Protein AF-A0A2E3SE05-F1 (afdb_monomer)

pLDDT: mean 88.22, std 13.03, range [43.94, 98.31]

Secondary structure (DSSP, 8-state):
---------HHHHHHHHHHHHHHHHHHHHHHHHHHHHHHHHHHHHHHHHHHHHHHT---EEEGGG-TTSPEEEGGGHHHHHHHHHHHHHHHHHHHHTSTT----HHHHHHHHHHHHHHHHHHHHHHHTT-TTHHHHHHHHHHHHHHS-TTSHHHHHHHHHHHHHHHTTHHHHHHHHHHHHHHHHHHHHHHHHHHHHHHHH--

Nearest PDB structures (foldseek):
  8fq9-assembly1_A  TM=2.329E-01  e=8.271E+00  Salmonella enterica subsp. enterica serovar Typhimurium

Sequence (202 aa):
MPHRCGLVTNESARRLIVEKPQITTNMKLYRNLRIGITTVVTLLVWGHILWDHFHGGIPTHYLLHDKDMPGIPNWWGGIALPIFTWFLLYRVHKRIETPHNKESLKTSVWRFFGGFLFAVTISICFVHGIEVTDYIMGLIFILAFIFPLYKSEYLLGWVLGASYTFGAIIPILFGSILALLFFIFYKGTRAIVKVFKLKKTV

Solvent-accessible surface area (backbone atoms only — not comparable to full-atom values): 10718 Å² total; per-residue (Å²): 137,83,84,80,78,74,77,78,48,70,66,60,58,49,48,52,66,57,48,52,60,54,52,54,52,49,56,50,49,54,52,50,50,44,50,52,52,29,51,51,50,36,52,51,44,45,51,50,48,53,49,30,52,77,74,80,43,70,55,63,40,35,53,95,76,34,85,92,40,77,64,44,54,39,65,58,25,50,57,50,45,32,55,50,48,45,51,34,48,48,58,47,49,59,52,48,69,36,86,93,52,87,62,47,71,69,59,46,52,52,36,18,51,52,23,20,51,53,24,37,52,42,41,53,29,57,77,70,69,44,94,51,49,66,60,54,50,52,50,52,61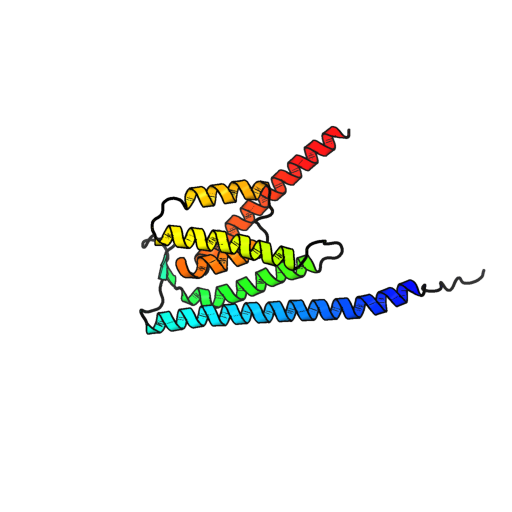,59,46,13,50,79,40,74,55,38,40,45,39,21,46,49,17,26,27,65,36,25,22,83,79,54,28,36,59,52,34,47,55,54,43,51,53,50,26,52,52,20,41,50,39,26,50,49,46,53,50,52,54,49,54,58,51,54,67,73,78,110

Radius of gyration: 22.72 Å; Cα contacts (8 Å, |Δi|>4): 190; chains: 1; bounding box: 47×36×87 Å

Structure (mmCIF, N/CA/C/O backbone):
data_AF-A0A2E3SE05-F1
#
_entry.id   AF-A0A2E3SE05-F1
#
loop_
_atom_site.group_PDB
_atom_site.id
_atom_site.type_symbol
_atom_site.label_atom_id
_atom_site.label_alt_id
_atom_site.label_comp_id
_atom_site.label_asym_id
_atom_site.label_entity_id
_atom_site.label_seq_id
_atom_site.pdbx_PDB_ins_code
_atom_site.Cartn_x
_atom_site.Cartn_y
_atom_site.Cartn_z
_atom_site.occupancy
_atom_site.B_iso_or_equiv
_atom_site.auth_seq_id
_atom_site.auth_comp_id
_atom_site.auth_asym_id
_atom_site.auth_atom_id
_atom_site.pdbx_PDB_model_num
ATOM 1 N N . MET A 1 1 ? -3.207 -2.970 66.724 1.00 43.94 1 MET A N 1
ATOM 2 C CA . MET A 1 1 ? -3.147 -2.792 65.256 1.00 43.94 1 MET A CA 1
ATOM 3 C C . MET A 1 1 ? -2.589 -4.069 64.636 1.00 43.94 1 MET A C 1
ATOM 5 O O . MET A 1 1 ? -1.414 -4.325 64.860 1.00 43.94 1 MET A O 1
ATOM 9 N N . PRO A 1 2 ? -3.369 -4.907 63.930 1.00 47.66 2 PRO A N 1
ATOM 10 C CA . PRO A 1 2 ? -2.802 -6.031 63.201 1.00 47.66 2 PRO A CA 1
ATOM 11 C C . PRO A 1 2 ? -2.583 -5.668 61.727 1.00 47.66 2 PRO A C 1
ATOM 13 O O . PRO A 1 2 ?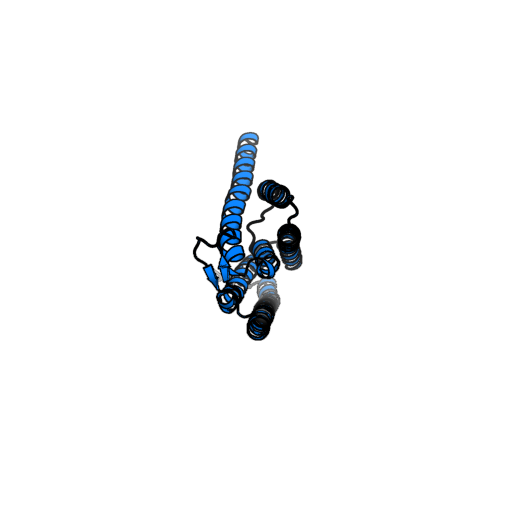 -3.464 -5.134 61.051 1.00 47.66 2 PRO A O 1
ATOM 16 N N . HIS A 1 3 ? -1.379 -5.971 61.250 1.00 46.91 3 HIS A N 1
ATOM 17 C CA . HIS A 1 3 ? -0.960 -5.890 59.857 1.00 46.91 3 HIS A CA 1
ATOM 18 C C . HIS A 1 3 ? -1.867 -6.745 58.956 1.00 46.91 3 HIS A C 1
ATOM 20 O O . HIS A 1 3 ? -1.848 -7.973 59.028 1.00 46.91 3 HIS A O 1
ATOM 26 N N . ARG A 1 4 ? -2.621 -6.108 58.049 1.00 45.19 4 ARG A N 1
ATOM 27 C CA . ARG A 1 4 ? -3.185 -6.785 56.872 1.00 45.19 4 ARG A CA 1
ATOM 28 C C . ARG A 1 4 ? -2.054 -7.035 55.874 1.00 45.19 4 ARG A C 1
ATOM 30 O O . ARG A 1 4 ? -1.797 -6.210 55.004 1.00 45.19 4 ARG A O 1
ATOM 37 N N . CYS A 1 5 ? -1.381 -8.176 55.999 1.00 48.84 5 CYS A N 1
ATOM 38 C CA . CYS A 1 5 ? -0.656 -8.763 54.878 1.00 48.84 5 CYS A CA 1
ATOM 39 C C . CYS A 1 5 ? -1.718 -9.239 53.879 1.00 48.84 5 CYS A C 1
ATOM 41 O O . CYS A 1 5 ? -2.400 -10.239 54.105 1.00 48.84 5 CYS A O 1
ATOM 43 N N . GLY A 1 6 ? -1.971 -8.427 52.853 1.00 51.31 6 GLY A N 1
ATOM 44 C CA . GLY A 1 6 ? -2.962 -8.724 51.831 1.00 51.31 6 GLY A CA 1
ATOM 45 C C . GLY A 1 6 ? -2.565 -9.989 51.084 1.00 51.31 6 GLY A C 1
ATOM 46 O O . GLY A 1 6 ? -1.554 -10.005 50.388 1.00 51.31 6 GLY A O 1
ATOM 47 N N . LEU A 1 7 ? -3.379 -11.035 51.227 1.00 49.59 7 LEU A N 1
ATOM 48 C CA . LEU A 1 7 ? -3.433 -12.164 50.309 1.00 49.59 7 LEU A CA 1
ATOM 49 C C . LEU A 1 7 ? -3.532 -11.607 48.884 1.00 49.59 7 LEU A C 1
ATOM 51 O O . LEU A 1 7 ? -4.604 -11.184 48.450 1.00 49.59 7 LEU A O 1
ATOM 55 N N . VAL A 1 8 ? -2.406 -11.579 48.168 1.00 57.59 8 VAL A N 1
ATOM 56 C CA . VAL A 1 8 ? -2.394 -11.475 46.710 1.00 57.59 8 VAL A CA 1
ATOM 57 C C . VAL A 1 8 ? -3.243 -12.645 46.238 1.00 57.59 8 VAL A C 1
ATOM 59 O O . VAL A 1 8 ? -2.867 -13.806 46.386 1.00 57.59 8 VAL A O 1
ATOM 62 N N . THR A 1 9 ? -4.457 -12.332 45.801 1.00 61.47 9 THR A N 1
ATOM 63 C CA . THR A 1 9 ? -5.479 -13.319 45.479 1.00 61.47 9 THR A CA 1
ATOM 64 C C . THR A 1 9 ? -4.925 -14.302 44.453 1.00 61.47 9 THR A C 1
ATOM 66 O O . THR A 1 9 ? -4.245 -13.911 43.502 1.00 61.47 9 THR A O 1
ATOM 69 N N . ASN A 1 10 ? -5.221 -15.589 44.639 1.00 63.12 10 ASN A N 1
ATOM 70 C CA . ASN A 1 10 ? -4.853 -16.678 43.728 1.00 63.12 10 ASN A CA 1
ATOM 71 C C . ASN A 1 10 ? -5.174 -16.322 42.255 1.00 63.12 10 ASN A C 1
ATOM 73 O O . ASN A 1 10 ? -4.404 -16.625 41.351 1.00 63.12 10 ASN A O 1
ATOM 77 N N . GLU A 1 11 ? -6.233 -15.542 42.016 1.00 66.19 11 GLU A N 1
ATOM 78 C CA . GLU A 1 11 ? -6.591 -14.996 40.701 1.00 66.19 11 GLU A CA 1
ATOM 79 C C . GLU A 1 11 ? -5.552 -14.059 40.068 1.00 66.19 11 GLU A C 1
ATOM 81 O O . GLU A 1 11 ? -5.359 -14.106 38.855 1.00 66.19 11 GLU A O 1
ATOM 86 N N . SER A 1 12 ? -4.878 -13.216 40.852 1.00 64.50 12 SER A N 1
ATOM 87 C CA . SER A 1 12 ? -3.870 -12.274 40.347 1.00 64.50 12 SER A CA 1
ATOM 88 C C . SER A 1 12 ? -2.620 -13.022 39.879 1.00 64.50 12 SER A C 1
ATOM 90 O O . SER A 1 12 ? -2.117 -12.787 38.781 1.00 64.50 12 SER A O 1
ATOM 92 N N . ALA A 1 13 ? -2.170 -14.002 40.670 1.00 63.25 13 ALA A N 1
ATOM 93 C CA . ALA A 1 13 ? -1.088 -14.906 40.289 1.00 63.25 13 ALA A CA 1
ATOM 94 C C . ALA A 1 13 ? -1.480 -15.782 39.083 1.00 63.25 13 ALA A C 1
ATOM 96 O O . ALA A 1 13 ? -0.697 -15.935 38.147 1.00 63.25 13 ALA A O 1
ATOM 97 N N . ARG A 1 14 ? -2.721 -16.286 39.047 1.00 62.97 14 ARG A N 1
ATOM 98 C CA . ARG A 1 14 ? -3.260 -17.080 37.932 1.00 62.97 14 ARG A CA 1
ATOM 99 C C . ARG A 1 14 ? -3.327 -16.286 36.626 1.00 62.97 14 ARG A C 1
ATOM 101 O O . ARG A 1 14 ? -2.953 -16.826 35.588 1.00 62.97 14 ARG A O 1
ATOM 108 N N . ARG A 1 15 ? -3.735 -15.010 36.657 1.00 62.22 15 ARG A N 1
ATOM 109 C CA . ARG A 1 15 ? -3.694 -14.130 35.473 1.00 62.22 15 ARG A CA 1
ATOM 110 C C . ARG A 1 15 ? -2.274 -13.930 34.971 1.00 62.22 15 ARG A C 1
ATOM 112 O O . ARG A 1 15 ? -2.035 -14.126 33.789 1.00 62.22 15 ARG A O 1
ATOM 119 N N . LEU A 1 16 ? -1.319 -13.638 35.852 1.00 62.91 16 LEU A N 1
ATOM 120 C CA . LEU A 1 16 ? 0.080 -13.449 35.456 1.00 62.91 16 LEU A CA 1
ATOM 121 C C . LEU A 1 16 ? 0.691 -14.711 34.825 1.00 62.91 16 LEU A C 1
ATOM 123 O O . LEU A 1 16 ? 1.446 -14.609 33.860 1.00 62.91 16 LEU A O 1
ATOM 127 N N . ILE A 1 17 ? 0.346 -15.896 35.336 1.00 68.06 17 ILE A N 1
ATOM 128 C CA . ILE A 1 17 ? 0.840 -17.179 34.817 1.00 68.06 17 ILE A CA 1
ATOM 129 C C . ILE A 1 17 ? 0.228 -17.515 33.449 1.00 68.06 17 ILE A C 1
ATOM 131 O O . ILE A 1 17 ? 0.918 -18.096 32.618 1.00 68.06 17 ILE A O 1
ATOM 135 N N . VAL A 1 18 ? -1.027 -17.139 33.185 1.00 64.56 18 VAL A N 1
ATOM 136 C CA . VAL A 1 18 ? -1.715 -17.433 31.912 1.00 64.56 18 VAL A CA 1
ATOM 137 C C . VAL A 1 18 ? -1.469 -16.351 30.851 1.00 64.56 18 VAL A C 1
ATOM 139 O O . VAL A 1 18 ? -1.291 -16.668 29.675 1.00 64.56 18 VAL A O 1
ATOM 142 N N . GLU A 1 19 ? -1.406 -15.076 31.236 1.00 64.62 19 GLU A N 1
ATOM 143 C CA . GLU A 1 19 ? -1.209 -13.957 30.305 1.00 64.62 19 GLU A CA 1
ATOM 144 C C . GLU A 1 19 ? 0.242 -13.852 29.824 1.00 64.62 19 GLU A C 1
ATOM 146 O O . GLU A 1 19 ? 0.478 -13.598 28.644 1.00 64.62 19 GLU A O 1
ATOM 151 N N . LYS A 1 20 ? 1.237 -14.102 30.685 1.00 62.12 20 LYS A N 1
ATOM 152 C CA . LYS A 1 20 ? 2.658 -13.956 30.320 1.00 62.12 20 LYS A CA 1
ATOM 153 C C . LYS A 1 20 ? 3.108 -14.889 29.174 1.00 62.12 20 LYS A C 1
ATOM 155 O O . LYS A 1 20 ? 3.772 -14.395 28.261 1.00 62.12 20 LYS A O 1
ATOM 160 N N . PRO A 1 21 ? 2.762 -16.193 29.142 1.00 66.25 21 PRO A N 1
ATOM 161 C CA . PRO A 1 21 ? 3.065 -17.074 28.010 1.00 66.25 21 PRO A CA 1
ATOM 162 C C . PRO A 1 21 ? 2.290 -16.700 26.740 1.00 66.25 21 PRO A C 1
ATOM 164 O O . PRO A 1 21 ? 2.812 -16.808 25.631 1.00 66.25 21 PRO A O 1
ATOM 167 N N . GLN A 1 22 ? 1.049 -16.231 26.886 1.00 61.62 22 GLN A N 1
ATOM 168 C CA . GLN A 1 22 ? 0.211 -15.847 25.752 1.00 61.62 22 GLN A CA 1
ATOM 169 C C . GLN A 1 22 ? 0.712 -14.553 25.090 1.00 61.62 22 GLN A C 1
ATOM 171 O O . GLN A 1 22 ? 0.723 -14.434 23.866 1.00 61.62 22 GLN A O 1
ATOM 176 N N . ILE A 1 23 ? 1.190 -13.586 25.875 1.00 66.81 23 ILE A N 1
ATOM 177 C CA . ILE A 1 23 ? 1.786 -12.346 25.363 1.00 66.81 23 ILE A CA 1
ATOM 178 C C . ILE A 1 23 ? 3.095 -12.649 24.618 1.00 66.81 23 ILE A C 1
ATOM 180 O O . ILE A 1 23 ? 3.300 -12.167 23.505 1.00 66.81 23 ILE A O 1
ATOM 184 N N . THR A 1 24 ? 3.971 -13.491 25.176 1.00 66.88 24 THR A N 1
ATOM 185 C CA . THR A 1 24 ? 5.266 -13.811 24.544 1.00 66.88 24 THR A CA 1
ATOM 186 C C . THR A 1 24 ? 5.121 -14.595 23.241 1.00 66.88 24 THR A C 1
ATOM 188 O O . THR A 1 24 ? 5.841 -14.321 22.276 1.00 66.88 24 THR A O 1
ATOM 191 N N . THR A 1 25 ? 4.177 -15.532 23.175 1.00 69.06 25 THR A N 1
ATOM 192 C CA . THR A 1 25 ? 3.873 -16.296 21.955 1.00 69.06 25 THR A CA 1
ATOM 193 C C . THR A 1 25 ? 3.294 -15.411 20.852 1.00 69.06 25 THR A C 1
ATOM 195 O O . THR A 1 25 ? 3.761 -15.491 19.713 1.00 69.06 25 THR A O 1
ATOM 198 N N . ASN A 1 26 ? 2.365 -14.508 21.183 1.00 75.12 26 ASN A N 1
ATOM 199 C CA . ASN A 1 26 ? 1.817 -13.544 20.226 1.00 75.12 26 ASN A CA 1
ATOM 200 C C . ASN A 1 26 ? 2.903 -12.622 19.657 1.00 75.12 26 ASN A C 1
ATOM 202 O O . ASN A 1 26 ? 3.062 -12.560 18.437 1.00 75.12 26 ASN A O 1
ATOM 206 N N . MET A 1 27 ? 3.723 -11.996 20.507 1.00 73.88 27 MET A N 1
ATOM 207 C CA . MET A 1 27 ? 4.817 -11.127 20.048 1.00 73.88 27 MET A CA 1
ATOM 208 C C . MET A 1 27 ? 5.771 -11.854 19.087 1.00 73.88 27 MET A C 1
ATOM 210 O O . MET A 1 27 ? 6.190 -11.302 18.065 1.00 73.88 27 MET A O 1
ATOM 214 N N . LYS A 1 28 ? 6.105 -13.120 19.381 1.00 76.25 28 LYS A N 1
ATOM 215 C CA . LYS A 1 28 ? 6.969 -13.939 18.518 1.00 76.25 28 LYS A CA 1
ATOM 216 C C . LYS A 1 28 ? 6.308 -14.219 17.164 1.00 76.25 28 LYS A C 1
ATOM 218 O O . LYS A 1 28 ? 6.979 -14.086 16.142 1.00 76.25 28 LYS A O 1
ATOM 223 N N . LEU A 1 29 ? 5.015 -14.550 17.144 1.00 80.00 29 LEU A N 1
ATOM 224 C CA . LEU A 1 29 ? 4.252 -14.791 15.916 1.00 80.00 29 LEU A CA 1
ATOM 225 C C . LEU A 1 29 ? 4.231 -13.554 15.010 1.00 80.00 29 LEU A C 1
ATOM 227 O O . LEU A 1 29 ? 4.579 -13.653 13.835 1.00 80.00 29 LEU A O 1
ATOM 231 N N . TYR A 1 30 ? 3.881 -12.384 15.546 1.00 83.69 30 TYR A N 1
ATOM 232 C CA . TYR A 1 30 ? 3.818 -11.155 14.753 1.00 83.69 30 TYR A CA 1
ATOM 233 C C . TYR A 1 30 ? 5.184 -10.721 14.225 1.00 83.69 30 TYR A C 1
ATOM 235 O O . TYR A 1 30 ? 5.289 -10.284 13.079 1.00 83.69 30 TYR A O 1
ATOM 243 N N . ARG A 1 31 ? 6.243 -10.863 15.031 1.00 87.50 31 ARG A N 1
ATOM 244 C CA . ARG A 1 31 ? 7.612 -10.596 14.580 1.00 87.50 31 ARG A CA 1
ATOM 245 C C . ARG A 1 31 ? 8.003 -11.520 13.429 1.00 87.50 31 ARG A C 1
ATOM 247 O O . ARG A 1 31 ? 8.529 -11.038 12.430 1.00 87.50 31 ARG A O 1
ATOM 254 N N . ASN A 1 32 ? 7.716 -12.814 13.548 1.00 89.69 32 ASN A N 1
ATOM 255 C CA . ASN A 1 32 ? 8.011 -13.790 12.502 1.00 89.69 32 ASN A CA 1
ATOM 256 C C . ASN A 1 32 ? 7.215 -13.504 11.224 1.00 89.69 32 ASN A C 1
ATOM 258 O O . ASN A 1 32 ? 7.786 -13.534 10.140 1.00 89.69 32 ASN A O 1
ATOM 262 N N . LEU A 1 33 ? 5.928 -13.162 11.346 1.00 89.50 33 LEU A N 1
ATOM 263 C CA . LEU A 1 33 ? 5.086 -12.783 10.212 1.00 89.50 33 LEU A CA 1
ATOM 264 C C . LEU A 1 33 ? 5.629 -11.537 9.507 1.00 89.50 33 LEU A C 1
ATOM 266 O O . LEU A 1 33 ? 5.707 -11.499 8.283 1.00 89.50 33 LEU A O 1
ATOM 270 N N . ARG A 1 34 ? 6.039 -10.529 10.280 1.00 93.38 34 ARG A N 1
ATOM 271 C CA . ARG A 1 34 ? 6.626 -9.299 9.751 1.00 93.38 34 ARG A CA 1
ATOM 272 C C . ARG A 1 34 ? 7.904 -9.582 8.961 1.00 93.38 34 ARG A C 1
ATOM 274 O O . ARG A 1 34 ? 8.044 -9.073 7.856 1.00 93.38 34 ARG A O 1
ATOM 281 N N . ILE A 1 35 ? 8.801 -10.405 9.511 1.00 94.69 35 ILE A N 1
ATOM 282 C CA . ILE A 1 35 ? 10.035 -10.828 8.829 1.00 94.69 35 ILE A CA 1
ATOM 283 C C . ILE A 1 35 ? 9.683 -11.598 7.560 1.00 94.69 35 ILE A C 1
ATOM 285 O O . ILE A 1 35 ? 10.137 -11.217 6.490 1.00 94.69 35 ILE A O 1
ATOM 289 N N . GLY A 1 36 ? 8.813 -12.606 7.658 1.00 96.25 36 GLY A N 1
ATOM 290 C CA . GLY A 1 36 ? 8.412 -13.435 6.525 1.00 96.25 36 GLY A CA 1
ATOM 291 C C . GLY A 1 36 ? 7.826 -12.624 5.369 1.00 96.25 36 GLY A C 1
ATOM 292 O O . GLY A 1 36 ? 8.295 -12.753 4.243 1.00 96.25 36 GLY A O 1
ATOM 293 N N . ILE A 1 37 ? 6.860 -11.738 5.639 1.00 95.62 37 ILE A N 1
ATOM 294 C CA . ILE A 1 37 ? 6.249 -10.896 4.598 1.00 95.62 37 ILE A CA 1
ATOM 295 C C . ILE A 1 37 ? 7.287 -9.958 3.980 1.00 95.62 37 ILE A C 1
ATOM 297 O O . ILE A 1 37 ? 7.362 -9.868 2.758 1.00 95.62 37 ILE A O 1
ATOM 301 N N . THR A 1 38 ? 8.099 -9.269 4.788 1.00 96.94 38 THR A N 1
ATOM 302 C CA . THR A 1 38 ? 9.125 -8.365 4.251 1.00 96.94 38 THR A CA 1
ATOM 303 C C . THR A 1 38 ? 10.150 -9.122 3.414 1.00 96.94 38 THR A C 1
ATOM 305 O O . THR A 1 38 ? 10.478 -8.652 2.334 1.00 96.94 38 THR A O 1
ATOM 308 N N . THR A 1 39 ? 10.603 -10.304 3.839 1.0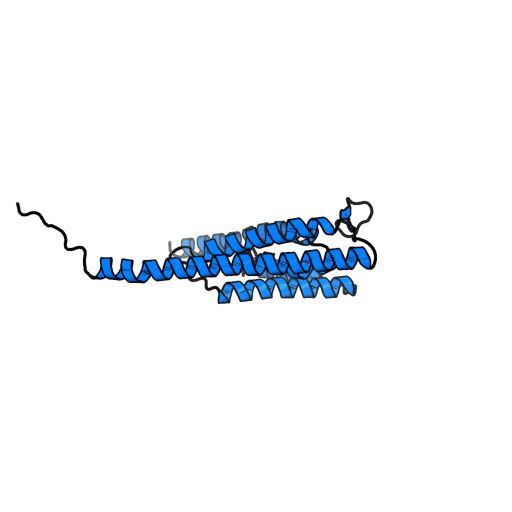0 97.56 39 THR A N 1
ATOM 309 C CA . THR A 1 39 ? 11.509 -11.147 3.048 1.00 97.56 39 THR A CA 1
ATOM 310 C C . THR A 1 39 ? 10.884 -11.540 1.715 1.00 97.56 39 THR A C 1
ATOM 312 O O . THR A 1 39 ? 11.533 -11.386 0.685 1.00 97.56 39 THR A O 1
ATOM 315 N N . VAL A 1 40 ? 9.626 -11.990 1.709 1.00 97.44 40 VAL A N 1
ATOM 316 C CA . VAL A 1 40 ? 8.913 -12.335 0.469 1.00 97.44 40 VAL A CA 1
ATOM 317 C C . VAL A 1 40 ? 8.817 -11.121 -0.455 1.00 97.44 40 VAL A C 1
ATOM 319 O O . VAL A 1 40 ? 9.168 -11.226 -1.624 1.00 97.44 40 VAL A O 1
ATOM 322 N N . VAL A 1 41 ? 8.423 -9.953 0.061 1.00 96.88 41 VAL A N 1
ATOM 323 C CA . VAL A 1 41 ? 8.353 -8.712 -0.729 1.00 96.88 41 VAL A CA 1
ATOM 324 C C . VAL A 1 41 ? 9.722 -8.326 -1.292 1.00 96.88 41 VAL A C 1
ATOM 326 O O . VAL A 1 41 ? 9.807 -7.986 -2.468 1.00 96.88 41 VAL A O 1
ATOM 329 N N . THR A 1 42 ? 10.792 -8.420 -0.496 1.00 97.12 42 THR A N 1
ATOM 330 C CA . THR A 1 42 ? 12.169 -8.161 -0.945 1.00 97.12 42 THR A CA 1
ATOM 331 C C . THR A 1 42 ? 12.572 -9.094 -2.082 1.00 97.12 42 THR A C 1
ATOM 333 O O . THR A 1 42 ? 13.083 -8.630 -3.095 1.00 97.12 42 THR A O 1
ATOM 336 N N . LEU A 1 43 ? 12.329 -10.399 -1.944 1.00 97.50 43 LEU A N 1
ATOM 337 C CA . LEU A 1 43 ? 12.671 -11.373 -2.981 1.00 97.50 43 LEU A CA 1
ATOM 338 C C . LEU A 1 43 ? 11.883 -11.124 -4.270 1.00 97.50 43 LEU A C 1
ATOM 340 O O . LEU A 1 43 ? 12.460 -11.188 -5.349 1.00 97.50 43 LEU A O 1
ATOM 344 N N . LEU A 1 44 ? 10.595 -10.791 -4.160 1.00 95.62 44 LEU A N 1
ATOM 345 C CA . LEU A 1 44 ? 9.756 -10.485 -5.318 1.00 95.62 44 LEU A CA 1
ATOM 346 C C . LEU A 1 44 ? 10.229 -9.227 -6.054 1.00 95.62 44 LEU A C 1
ATOM 348 O O . LEU A 1 44 ? 10.390 -9.267 -7.271 1.00 95.62 44 LEU A O 1
ATOM 352 N N . VAL A 1 45 ? 10.487 -8.125 -5.340 1.00 95.69 45 VAL A N 1
ATOM 353 C CA . VAL A 1 45 ? 10.904 -6.866 -5.982 1.00 95.69 45 VAL A CA 1
ATOM 354 C C . VAL A 1 45 ? 12.299 -6.976 -6.595 1.00 95.69 45 VAL A C 1
ATOM 356 O O . VAL A 1 45 ? 12.505 -6.523 -7.716 1.00 95.69 45 VAL A O 1
ATOM 359 N N . TRP A 1 46 ? 13.249 -7.625 -5.915 1.00 96.12 46 TRP A N 1
ATOM 360 C CA . TRP A 1 46 ? 14.586 -7.831 -6.470 1.00 96.12 46 TRP A CA 1
ATOM 36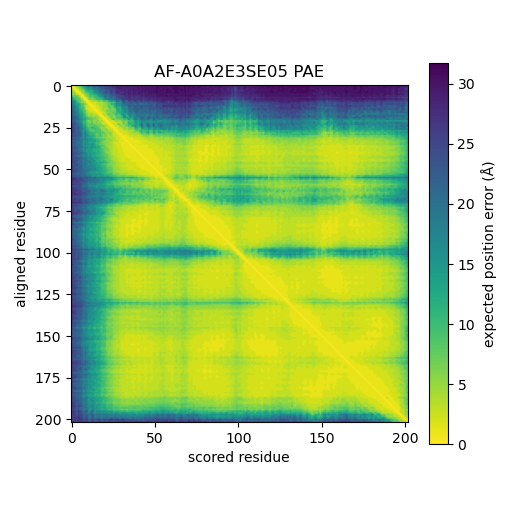1 C C . TRP A 1 46 ? 14.587 -8.845 -7.608 1.00 96.12 46 TRP A C 1
ATOM 363 O O . TRP A 1 46 ? 15.294 -8.631 -8.585 1.00 96.12 46 TRP A O 1
ATOM 373 N N . GLY A 1 47 ? 13.770 -9.897 -7.528 1.00 95.56 47 GLY A N 1
ATOM 374 C CA . GLY A 1 47 ? 13.565 -10.829 -8.635 1.00 95.56 47 GLY A CA 1
ATOM 375 C C . GLY A 1 47 ? 13.016 -10.127 -9.877 1.00 95.56 47 GLY A C 1
ATOM 376 O O . GLY A 1 47 ? 13.526 -10.344 -10.972 1.00 95.56 47 GLY A O 1
ATOM 377 N N . HIS A 1 48 ? 12.048 -9.223 -9.702 1.00 92.62 48 HIS A N 1
ATOM 378 C CA . HIS A 1 48 ? 11.511 -8.405 -10.790 1.00 92.62 48 HIS A CA 1
ATOM 379 C C . HIS A 1 48 ? 12.559 -7.452 -11.380 1.00 92.62 48 HIS A C 1
ATOM 381 O O . HIS A 1 48 ? 12.746 -7.417 -12.589 1.00 92.62 48 HIS A O 1
ATOM 387 N N . ILE A 1 49 ? 13.288 -6.708 -10.542 1.00 93.94 49 ILE A N 1
ATOM 388 C CA . ILE A 1 49 ? 14.341 -5.790 -11.011 1.00 93.94 49 ILE A CA 1
ATOM 389 C C . ILE A 1 49 ? 15.454 -6.556 -11.740 1.00 93.94 49 ILE A C 1
ATOM 391 O O . ILE A 1 49 ? 15.986 -6.075 -12.739 1.00 93.94 49 ILE A O 1
ATOM 395 N N . LEU A 1 50 ? 15.810 -7.748 -11.255 1.00 94.81 50 LEU A N 1
ATOM 396 C CA . LEU A 1 50 ? 16.803 -8.602 -11.898 1.00 94.81 50 LEU A CA 1
ATOM 397 C C . LEU A 1 50 ? 16.311 -9.090 -13.264 1.00 94.81 50 LEU A C 1
ATOM 399 O O . LEU A 1 50 ? 17.076 -9.083 -14.224 1.00 94.81 50 LEU A O 1
ATOM 403 N N . TRP A 1 51 ? 15.037 -9.473 -13.363 1.00 94.62 51 TRP A N 1
ATOM 404 C CA . TRP A 1 51 ? 14.411 -9.820 -14.635 1.00 94.62 51 TRP A CA 1
ATOM 405 C C . TRP A 1 51 ? 14.482 -8.657 -15.630 1.00 94.62 51 TRP A C 1
ATOM 407 O O . TRP A 1 51 ? 14.974 -8.853 -16.743 1.00 94.62 51 TRP A O 1
ATOM 417 N N . ASP A 1 52 ? 14.084 -7.453 -15.206 1.00 92.31 52 ASP A N 1
ATOM 418 C CA . ASP A 1 52 ? 14.138 -6.231 -16.018 1.00 92.31 52 ASP A CA 1
ATOM 419 C C . ASP A 1 52 ? 15.565 -5.943 -16.504 1.00 92.31 52 ASP A C 1
ATOM 421 O O . ASP A 1 52 ? 15.787 -5.644 -17.677 1.00 92.31 52 ASP A O 1
ATOM 425 N N . HIS A 1 53 ? 16.560 -6.099 -15.625 1.00 93.38 53 HIS A N 1
ATOM 426 C CA . HIS A 1 53 ? 17.965 -5.889 -15.964 1.00 93.38 53 HIS A CA 1
ATOM 427 C C . HIS A 1 53 ? 18.429 -6.767 -17.138 1.00 93.38 53 HIS A C 1
ATOM 429 O O . HIS A 1 53 ? 19.175 -6.286 -17.988 1.00 93.38 53 HIS A O 1
ATOM 435 N N . PHE A 1 54 ? 17.955 -8.016 -17.224 1.00 95.44 54 PHE A N 1
ATOM 436 C CA . PHE A 1 54 ? 18.321 -8.946 -18.299 1.00 95.44 54 PHE A CA 1
ATOM 437 C C . PHE A 1 54 ? 17.412 -8.888 -19.541 1.00 95.44 54 PHE A C 1
ATOM 439 O O . PHE A 1 54 ? 17.836 -9.349 -20.597 1.00 95.44 54 PHE A O 1
ATOM 446 N N . HIS A 1 55 ? 16.196 -8.332 -19.450 1.00 92.81 55 HIS A N 1
ATOM 447 C CA . HIS A 1 55 ? 15.182 -8.401 -20.523 1.00 92.81 55 HIS A CA 1
ATOM 448 C C . HIS A 1 55 ? 14.794 -7.053 -21.148 1.00 92.81 55 HIS A C 1
ATOM 450 O O . HIS A 1 55 ? 13.857 -6.992 -21.941 1.00 92.81 55 HIS A O 1
ATOM 456 N N . GLY A 1 56 ? 15.494 -5.967 -20.828 1.00 85.88 56 GLY A N 1
ATOM 457 C CA . GLY A 1 56 ? 15.175 -4.654 -21.403 1.00 85.88 56 GLY A CA 1
ATOM 458 C C . GLY A 1 56 ? 15.798 -3.458 -20.694 1.00 85.88 56 GLY A C 1
ATOM 459 O O . GLY A 1 56 ? 15.645 -2.330 -21.156 1.00 85.88 56 GLY A O 1
ATOM 460 N N . GLY A 1 57 ? 16.518 -3.692 -19.597 1.00 91.19 57 GLY A N 1
ATOM 461 C CA . GLY A 1 57 ? 17.048 -2.643 -18.739 1.00 91.19 57 GLY A CA 1
ATOM 462 C C . GLY A 1 57 ? 16.032 -2.219 -17.680 1.00 91.19 57 GLY A C 1
ATOM 463 O O . GLY A 1 57 ? 14.848 -2.530 -17.749 1.00 91.19 57 GLY A O 1
ATOM 464 N N . ILE A 1 58 ? 16.516 -1.514 -16.658 1.00 90.50 58 ILE A N 1
ATOM 465 C CA . ILE A 1 58 ? 15.686 -1.099 -15.523 1.00 90.50 58 ILE A CA 1
ATOM 466 C C . ILE A 1 58 ? 14.814 0.091 -15.958 1.00 90.50 58 ILE A C 1
ATOM 468 O O . ILE A 1 58 ? 15.377 1.141 -16.286 1.00 90.50 58 ILE A O 1
ATOM 472 N N . PRO A 1 59 ? 13.471 -0.024 -15.926 1.00 88.88 59 PRO A N 1
ATOM 473 C CA . PRO A 1 59 ? 12.587 1.058 -16.337 1.00 88.88 59 PRO A CA 1
ATOM 474 C C . PRO A 1 59 ? 12.741 2.298 -15.454 1.00 88.88 59 PRO A C 1
ATOM 476 O O . PRO A 1 59 ? 12.996 2.201 -14.249 1.00 88.88 59 PRO A O 1
ATOM 479 N N . THR A 1 60 ? 12.514 3.468 -16.043 1.00 90.56 60 THR A N 1
ATOM 480 C CA . THR A 1 60 ? 12.376 4.732 -15.311 1.00 90.56 60 THR A CA 1
ATOM 481 C C . THR A 1 60 ? 10.915 5.152 -15.350 1.00 90.56 60 THR A C 1
ATOM 483 O O . THR A 1 60 ? 10.349 5.331 -16.427 1.00 90.56 60 THR A O 1
ATOM 486 N N . HIS A 1 61 ? 10.301 5.310 -14.178 1.00 85.94 61 HIS A N 1
ATOM 487 C CA . HIS A 1 61 ? 8.931 5.792 -14.060 1.00 85.94 61 HIS A CA 1
ATOM 488 C C . HIS A 1 61 ? 8.927 7.303 -13.883 1.00 85.94 61 HIS A C 1
ATOM 490 O O . HIS A 1 61 ? 9.592 7.840 -12.998 1.00 85.94 61 HIS A O 1
ATOM 496 N N . TYR A 1 62 ? 8.156 7.984 -14.718 1.00 86.31 62 TYR A N 1
ATOM 497 C CA . TYR A 1 62 ? 8.010 9.428 -14.667 1.00 86.31 62 TYR A CA 1
ATOM 498 C C . TYR A 1 62 ? 6.793 9.815 -13.833 1.00 86.31 62 TYR A C 1
ATOM 500 O O . TYR A 1 62 ? 5.753 9.148 -13.874 1.00 86.31 62 TYR A O 1
ATOM 508 N N . LEU A 1 63 ? 6.922 10.895 -13.063 1.00 82.19 63 LEU A N 1
ATOM 509 C CA . LEU A 1 63 ? 5.794 11.451 -12.324 1.00 82.19 63 LEU A CA 1
ATOM 510 C C . LEU A 1 63 ? 4.679 11.833 -13.299 1.00 82.19 63 LEU A C 1
ATOM 512 O O . LEU A 1 63 ? 4.941 12.398 -14.354 1.00 82.19 63 LEU A O 1
ATOM 516 N N . LEU A 1 64 ? 3.440 11.472 -12.952 1.00 80.56 64 LEU A N 1
ATOM 517 C CA . LEU A 1 64 ? 2.247 11.744 -13.765 1.00 80.56 64 LEU A CA 1
ATOM 518 C C . LEU A 1 64 ? 2.350 11.258 -15.224 1.00 80.56 64 LEU A C 1
ATOM 520 O O . LEU A 1 64 ? 1.613 11.730 -16.081 1.00 80.56 64 LEU A O 1
ATOM 524 N N . HIS A 1 65 ? 3.232 10.285 -15.489 1.00 77.94 65 HIS A N 1
ATOM 525 C CA . HIS A 1 65 ? 3.502 9.757 -16.826 1.00 77.94 65 HIS A CA 1
ATOM 526 C C . HIS A 1 65 ? 4.008 10.815 -17.830 1.00 77.94 65 HIS A C 1
ATOM 528 O O . HIS A 1 65 ? 3.901 10.628 -19.041 1.00 77.94 65 HIS A O 1
ATOM 534 N N . ASP A 1 66 ? 4.595 11.902 -17.325 1.00 83.81 66 ASP A N 1
ATOM 535 C CA . ASP A 1 66 ? 5.126 13.006 -18.119 1.00 83.81 66 ASP A CA 1
ATOM 536 C C . ASP A 1 66 ? 6.659 12.947 -18.182 1.00 83.81 66 ASP A C 1
ATOM 538 O O . ASP A 1 66 ? 7.349 13.032 -17.165 1.00 83.81 66 ASP A O 1
ATOM 542 N N . LYS A 1 67 ? 7.199 12.802 -19.397 1.00 85.19 67 LYS A N 1
ATOM 543 C CA . LYS A 1 67 ? 8.642 12.659 -19.638 1.00 85.19 67 LYS A CA 1
ATOM 544 C C . LYS A 1 67 ? 9.442 13.919 -19.310 1.00 85.19 67 LYS A C 1
ATOM 546 O O . LYS A 1 67 ? 10.649 13.802 -19.101 1.00 85.19 67 LYS A O 1
ATOM 551 N N . ASP A 1 68 ? 8.791 15.076 -19.233 1.00 89.94 68 ASP A N 1
ATOM 552 C CA . ASP A 1 68 ? 9.430 16.342 -18.871 1.00 89.94 68 ASP A CA 1
ATOM 553 C C . ASP A 1 68 ? 9.602 16.487 -17.344 1.00 89.94 68 ASP A C 1
ATOM 555 O O . ASP A 1 68 ? 10.287 17.396 -16.866 1.00 89.94 68 ASP A O 1
ATOM 559 N N . MET A 1 69 ? 9.028 15.571 -16.551 1.00 86.50 69 MET A N 1
ATOM 560 C CA . MET A 1 69 ? 9.177 15.529 -15.094 1.00 86.50 69 MET A CA 1
ATOM 561 C C . MET A 1 69 ? 10.359 14.648 -14.642 1.00 86.50 69 MET A C 1
ATOM 563 O O . MET A 1 69 ? 10.821 13.781 -15.385 1.00 86.50 69 MET A O 1
ATOM 567 N N . PRO A 1 70 ? 10.855 14.805 -13.395 1.00 84.81 70 PRO A N 1
ATOM 568 C CA . PRO A 1 70 ? 11.916 13.952 -12.864 1.00 84.81 70 PRO A CA 1
ATOM 569 C C . PRO A 1 70 ? 11.549 12.463 -12.923 1.00 84.81 70 PRO A C 1
ATOM 571 O O . PRO A 1 70 ? 10.591 12.011 -12.290 1.00 84.81 70 PRO A O 1
ATOM 574 N N . GLY A 1 71 ? 12.339 11.699 -13.677 1.00 87.50 71 GLY A N 1
ATOM 575 C CA . GLY A 1 71 ? 12.223 10.250 -13.770 1.00 87.50 71 GLY A CA 1
ATOM 576 C C . GLY A 1 71 ? 12.812 9.557 -12.543 1.00 87.50 71 GLY A C 1
ATOM 577 O O . GLY A 1 71 ? 13.892 9.906 -12.066 1.00 87.50 71 GLY A O 1
ATOM 578 N N . ILE A 1 72 ? 12.111 8.546 -12.041 1.00 89.75 72 ILE A N 1
ATOM 579 C CA . ILE A 1 72 ? 12.521 7.733 -10.899 1.00 89.75 72 ILE A CA 1
ATOM 580 C C . ILE A 1 72 ? 12.838 6.320 -11.404 1.00 89.75 72 ILE A C 1
ATOM 582 O O . ILE A 1 72 ? 11.926 5.591 -11.804 1.00 89.75 72 ILE A O 1
ATOM 586 N N . PRO A 1 73 ? 14.114 5.901 -11.385 1.00 91.19 73 PRO A N 1
ATOM 587 C CA . PRO A 1 73 ? 14.491 4.542 -11.754 1.00 91.19 73 PRO A CA 1
ATOM 588 C C . PRO A 1 73 ? 13.820 3.501 -10.848 1.00 91.19 73 PRO A C 1
ATOM 590 O O . PRO A 1 73 ? 13.827 3.643 -9.621 1.00 91.19 73 PRO A O 1
ATOM 593 N N . ASN A 1 74 ? 13.295 2.421 -11.429 1.00 91.75 74 ASN A N 1
ATOM 594 C CA . ASN A 1 74 ? 12.514 1.419 -10.697 1.00 91.75 74 ASN A CA 1
ATOM 595 C C . ASN A 1 74 ? 13.328 0.683 -9.612 1.00 91.75 74 ASN A C 1
ATOM 597 O O . ASN A 1 74 ? 12.769 0.228 -8.614 1.00 91.75 74 ASN A O 1
ATOM 601 N N . TRP A 1 75 ? 14.660 0.627 -9.739 1.00 93.50 75 TRP A N 1
ATOM 602 C CA . TRP A 1 75 ? 15.525 -0.038 -8.755 1.00 93.50 75 TRP A CA 1
ATOM 603 C C . TRP A 1 75 ? 15.432 0.567 -7.350 1.00 93.50 75 TRP A C 1
ATOM 605 O O . TRP A 1 75 ? 15.609 -0.152 -6.365 1.00 93.50 75 TRP A O 1
ATOM 615 N N . TRP A 1 76 ? 15.078 1.854 -7.228 1.00 94.19 76 TRP A N 1
ATOM 616 C CA . TRP A 1 76 ? 14.808 2.480 -5.929 1.00 94.19 76 TRP A CA 1
ATOM 617 C C . TRP A 1 76 ? 13.692 1.763 -5.165 1.00 94.19 76 TRP A C 1
ATOM 619 O O . TRP A 1 76 ? 13.716 1.700 -3.931 1.00 94.19 76 TRP A O 1
ATOM 629 N N . GLY A 1 77 ? 12.749 1.152 -5.886 1.00 94.19 77 GLY A N 1
ATOM 630 C CA . GLY A 1 77 ? 11.717 0.299 -5.316 1.00 94.19 77 GLY A CA 1
ATOM 631 C C . GLY A 1 77 ? 12.273 -0.920 -4.581 1.00 94.19 77 GLY A C 1
ATOM 632 O O . GLY A 1 77 ? 11.706 -1.307 -3.561 1.00 94.19 77 GLY A O 1
ATOM 633 N N . GLY A 1 78 ? 13.421 -1.459 -5.003 1.00 94.88 78 GLY A N 1
ATOM 634 C CA . GLY A 1 78 ? 14.082 -2.596 -4.354 1.00 94.88 78 GLY A CA 1
ATOM 635 C C . GLY A 1 78 ? 14.515 -2.322 -2.912 1.00 94.88 78 GLY A C 1
ATOM 636 O O . GLY A 1 78 ? 14.590 -3.243 -2.099 1.00 94.88 78 GLY A O 1
ATOM 637 N N . ILE A 1 79 ? 14.746 -1.052 -2.566 1.00 96.12 79 ILE A N 1
ATOM 638 C CA . ILE A 1 79 ? 15.098 -0.614 -1.208 1.00 96.12 79 ILE A CA 1
ATOM 639 C C . ILE A 1 79 ? 13.875 -0.030 -0.497 1.00 96.12 79 ILE A C 1
ATOM 641 O O . ILE A 1 79 ? 13.571 -0.395 0.642 1.00 96.12 79 ILE A O 1
ATOM 645 N N . ALA A 1 80 ? 13.149 0.869 -1.164 1.00 96.81 80 ALA A N 1
ATOM 646 C CA . ALA A 1 80 ? 12.037 1.587 -0.556 1.00 96.81 80 ALA A CA 1
ATOM 647 C C . ALA A 1 80 ? 10.883 0.652 -0.173 1.00 96.81 80 ALA A C 1
ATOM 649 O O . ALA A 1 80 ? 10.324 0.784 0.917 1.00 96.81 80 ALA A O 1
ATOM 650 N N . LEU A 1 81 ? 10.542 -0.318 -1.027 1.00 96.75 81 LEU A N 1
ATOM 651 C CA . LEU A 1 81 ? 9.377 -1.172 -0.821 1.00 96.75 81 LEU A CA 1
ATOM 652 C C . LEU A 1 81 ? 9.526 -2.115 0.388 1.00 96.75 81 LEU A C 1
ATOM 654 O O . LEU A 1 81 ? 8.590 -2.170 1.198 1.00 96.75 81 LEU A O 1
ATOM 658 N N . PRO A 1 82 ? 10.669 -2.801 0.604 1.00 97.44 82 PRO A N 1
ATOM 659 C CA . PRO A 1 82 ? 10.890 -3.582 1.821 1.00 97.44 82 PRO A CA 1
ATOM 660 C C . PRO A 1 82 ? 10.835 -2.752 3.103 1.00 97.44 82 PRO A C 1
ATOM 662 O O . PRO A 1 82 ? 10.166 -3.145 4.063 1.00 97.44 82 PRO A O 1
ATOM 665 N N . ILE A 1 83 ? 11.492 -1.585 3.117 1.00 97.81 83 ILE A N 1
ATOM 666 C CA . ILE A 1 83 ? 11.518 -0.687 4.280 1.00 97.81 83 ILE A CA 1
ATOM 667 C C . ILE A 1 83 ? 10.101 -0.205 4.599 1.00 97.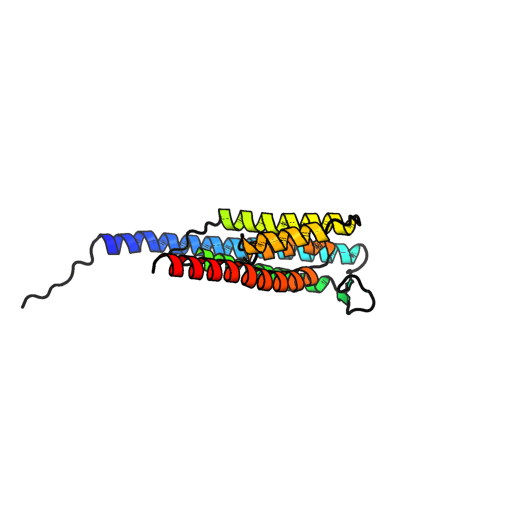81 83 ILE A C 1
ATOM 669 O O . ILE A 1 83 ? 9.659 -0.266 5.751 1.00 97.81 83 ILE A O 1
ATOM 673 N N . PHE A 1 84 ? 9.361 0.221 3.577 1.00 97.94 84 PHE A N 1
ATOM 674 C CA . PHE A 1 84 ? 7.996 0.702 3.729 1.00 97.94 84 PHE A CA 1
ATOM 675 C C . PHE A 1 84 ? 7.051 -0.408 4.204 1.00 97.94 84 PHE A C 1
ATOM 677 O O . PHE A 1 84 ? 6.284 -0.210 5.147 1.00 97.94 84 PHE A O 1
ATOM 684 N N . THR A 1 85 ? 7.172 -1.611 3.639 1.00 97.81 85 THR A N 1
ATOM 685 C CA . THR A 1 85 ? 6.423 -2.803 4.069 1.00 97.81 85 THR A CA 1
ATOM 686 C C . THR A 1 85 ? 6.689 -3.121 5.537 1.00 97.81 85 THR A C 1
ATOM 688 O O . THR A 1 85 ? 5.757 -3.256 6.334 1.00 97.81 85 THR A O 1
ATOM 691 N N . TRP A 1 86 ? 7.964 -3.177 5.928 1.00 97.56 86 TRP A N 1
ATOM 692 C CA . TRP A 1 86 ? 8.382 -3.420 7.305 1.00 97.56 86 TRP A CA 1
ATOM 693 C C . TRP A 1 86 ? 7.801 -2.375 8.263 1.00 97.56 86 TRP A C 1
ATOM 695 O O . TRP A 1 86 ? 7.331 -2.726 9.351 1.00 97.56 86 TRP A O 1
ATOM 705 N N . PHE A 1 87 ? 7.807 -1.098 7.878 1.00 97.56 87 PHE A N 1
ATOM 706 C CA . PHE A 1 87 ? 7.234 0.001 8.655 1.00 97.56 87 PHE A CA 1
ATOM 707 C C . PHE A 1 87 ? 5.709 -0.109 8.804 1.00 97.56 87 PHE A C 1
ATOM 709 O O . PHE A 1 87 ? 5.191 -0.012 9.921 1.00 97.56 87 PHE A O 1
ATOM 716 N N . LEU A 1 88 ? 4.975 -0.351 7.715 1.00 97.19 88 LEU A N 1
ATOM 717 C CA . LEU A 1 88 ? 3.518 -0.481 7.761 1.00 97.19 88 LEU A CA 1
ATOM 718 C C . LEU A 1 88 ? 3.086 -1.676 8.610 1.00 97.19 88 LEU A C 1
ATOM 720 O O . LEU A 1 88 ? 2.199 -1.528 9.453 1.00 97.19 88 LEU A O 1
ATOM 724 N N . LEU A 1 89 ? 3.752 -2.823 8.474 1.00 95.94 89 LEU A N 1
ATOM 725 C CA . LEU A 1 89 ? 3.469 -4.003 9.291 1.00 95.94 89 LEU A CA 1
ATOM 726 C C . LEU A 1 89 ? 3.722 -3.752 10.784 1.00 95.94 89 LEU A C 1
ATOM 728 O O . LEU A 1 89 ? 2.944 -4.217 11.615 1.00 95.94 89 LEU A O 1
ATOM 732 N N . TYR A 1 90 ? 4.733 -2.955 11.146 1.00 95.06 90 TYR A N 1
ATOM 733 C CA . TYR A 1 90 ? 4.917 -2.523 12.536 1.00 95.06 90 TYR A CA 1
ATOM 734 C C . TYR A 1 90 ? 3.747 -1.699 13.056 1.00 95.06 90 TYR A C 1
ATOM 736 O O . TYR A 1 90 ? 3.271 -1.940 14.166 1.00 95.06 90 TYR A O 1
ATOM 744 N N . ARG A 1 91 ? 3.241 -0.753 12.259 1.00 94.19 91 ARG A N 1
ATOM 745 C CA . ARG A 1 91 ? 2.068 0.046 12.643 1.00 94.19 91 ARG A CA 1
ATOM 746 C C . ARG A 1 91 ? 0.817 -0.813 12.817 1.00 94.19 91 ARG A C 1
ATOM 748 O O . ARG A 1 91 ? -0.000 -0.515 13.687 1.00 94.19 91 ARG A O 1
ATOM 755 N N . VAL A 1 92 ? 0.652 -1.853 11.998 1.00 92.88 92 VAL A N 1
ATOM 756 C CA . VAL A 1 92 ? -0.443 -2.828 12.129 1.00 92.88 92 VAL A CA 1
ATOM 757 C C . VAL A 1 92 ? -0.293 -3.610 13.429 1.00 92.88 92 VAL A C 1
ATOM 759 O O . VAL A 1 92 ? -1.207 -3.605 14.248 1.00 92.88 92 VAL A O 1
ATOM 762 N N . HIS A 1 93 ? 0.877 -4.200 13.655 1.00 90.81 93 HIS A N 1
ATOM 763 C CA . HIS A 1 93 ? 1.181 -4.985 14.845 1.00 90.81 93 HIS A CA 1
ATOM 764 C C . HIS A 1 93 ? 0.988 -4.192 16.142 1.00 90.81 93 HIS A C 1
ATOM 766 O O . HIS A 1 93 ? 0.201 -4.598 16.993 1.00 90.81 93 HIS A O 1
ATOM 772 N N . LYS A 1 94 ? 1.597 -3.002 16.240 1.00 89.94 94 LYS A N 1
ATOM 773 C CA . LYS A 1 94 ? 1.469 -2.113 17.404 1.00 89.94 94 LYS A CA 1
ATOM 774 C C . LYS A 1 94 ? 0.010 -1.785 17.724 1.00 89.94 94 LYS A C 1
ATOM 776 O O . LYS A 1 94 ? -0.360 -1.664 18.889 1.00 89.94 94 LYS A O 1
ATOM 781 N N . ARG A 1 95 ? -0.833 -1.636 16.696 1.00 89.69 95 ARG A N 1
ATOM 782 C CA . ARG A 1 95 ? -2.263 -1.385 16.887 1.00 89.69 95 ARG A CA 1
ATOM 783 C C . ARG A 1 95 ? -2.991 -2.626 17.398 1.00 89.69 95 ARG A C 1
ATOM 785 O O . ARG A 1 95 ? -3.815 -2.484 18.293 1.00 89.69 95 ARG A O 1
ATOM 792 N N . ILE A 1 96 ? -2.728 -3.807 16.841 1.00 87.12 96 ILE A N 1
ATOM 793 C CA . ILE A 1 96 ? -3.401 -5.050 17.255 1.00 87.12 96 ILE A CA 1
ATOM 794 C C . ILE A 1 96 ? -3.044 -5.416 18.702 1.00 87.12 96 ILE A C 1
ATOM 796 O O . ILE A 1 96 ? -3.921 -5.824 19.452 1.00 87.12 96 ILE A O 1
ATOM 800 N N . GLU A 1 97 ? -1.797 -5.197 19.123 1.00 85.31 97 GLU A N 1
ATOM 801 C CA . GLU A 1 97 ? -1.351 -5.482 20.495 1.00 85.31 97 GLU A CA 1
ATOM 802 C C . GLU A 1 97 ? -1.779 -4.440 21.537 1.00 85.31 97 GLU A C 1
ATOM 804 O O . GLU A 1 97 ? -1.542 -4.625 22.729 1.00 85.31 97 GLU A O 1
ATOM 809 N N . THR A 1 98 ? -2.405 -3.334 21.123 1.00 84.38 98 THR A N 1
ATOM 810 C CA . THR A 1 98 ? -2.871 -2.321 22.076 1.00 84.38 98 THR A CA 1
ATOM 811 C C . THR A 1 98 ? -3.957 -2.921 22.986 1.00 84.38 98 THR A C 1
ATOM 813 O O . THR A 1 98 ? -4.973 -3.397 22.467 1.00 84.38 98 THR A O 1
ATOM 816 N N . PRO A 1 99 ? -3.798 -2.872 24.327 1.00 71.44 99 PRO A N 1
ATOM 817 C CA . PRO A 1 99 ? -4.794 -3.393 25.259 1.00 71.44 99 PRO A CA 1
ATOM 818 C C . PRO A 1 99 ? -6.184 -2.802 24.999 1.00 71.44 99 PRO A C 1
ATOM 820 O O . PRO A 1 99 ? -6.318 -1.625 24.669 1.00 71.44 99 PRO A O 1
ATOM 823 N N . HIS A 1 100 ? -7.223 -3.629 25.139 1.00 72.50 100 HIS A N 1
ATOM 824 C CA . HIS A 1 100 ? -8.627 -3.296 24.845 1.00 72.50 100 HIS A CA 1
ATOM 825 C C . HIS A 1 100 ? -8.974 -3.032 23.372 1.00 72.50 100 HIS A C 1
ATOM 827 O O . HIS A 1 100 ? -10.126 -2.702 23.068 1.00 72.50 100 HIS A O 1
ATOM 833 N N . ASN A 1 101 ? -8.043 -3.224 22.435 1.00 77.38 101 ASN A N 1
ATOM 834 C CA . ASN A 1 101 ? -8.388 -3.213 21.023 1.00 77.38 101 ASN A CA 1
ATOM 835 C C . ASN A 1 101 ? -9.100 -4.520 20.630 1.00 77.38 101 ASN A C 1
ATOM 837 O O . ASN A 1 101 ? -8.628 -5.614 20.921 1.00 77.38 101 ASN A O 1
ATOM 841 N N . LYS A 1 102 ? -10.245 -4.409 19.947 1.00 78.69 102 LYS A N 1
ATOM 842 C CA . LYS A 1 102 ? -11.012 -5.562 19.433 1.00 78.69 102 LYS A CA 1
ATOM 843 C C . LYS A 1 102 ? -10.606 -5.959 18.010 1.00 78.69 102 LYS A C 1
ATOM 845 O O . LYS A 1 102 ? -11.248 -6.807 17.394 1.00 78.69 102 LYS A O 1
ATOM 850 N N . GLU A 1 103 ? -9.599 -5.302 17.437 1.00 82.31 103 GLU A N 1
ATOM 851 C CA . GLU A 1 103 ? -9.160 -5.587 16.075 1.00 82.31 103 GLU A CA 1
ATOM 852 C C . GLU A 1 103 ? -8.420 -6.922 15.990 1.00 82.31 103 GLU A C 1
ATOM 854 O O . GLU A 1 103 ? -7.428 -7.146 16.673 1.00 82.31 103 GLU A O 1
ATOM 859 N N . SER A 1 104 ? -8.904 -7.794 15.105 1.00 85.62 104 SER A N 1
ATOM 860 C CA . SER A 1 104 ? -8.304 -9.101 14.849 1.00 85.62 104 SER A CA 1
ATOM 861 C C . SER A 1 104 ? -7.356 -9.068 13.649 1.00 85.62 104 SER A C 1
ATOM 863 O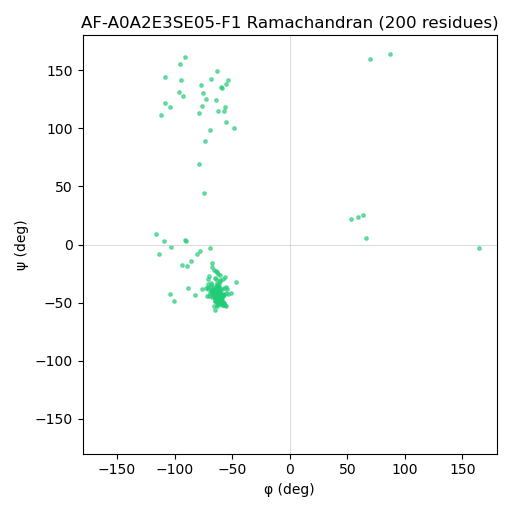 O . SER A 1 104 ? -7.555 -8.295 12.706 1.00 85.62 104 SER A O 1
ATOM 865 N N . LEU A 1 105 ? -6.395 -9.997 13.627 1.00 86.06 105 LEU A N 1
ATOM 866 C CA . LEU A 1 105 ? -5.563 -10.283 12.453 1.00 86.06 105 LEU A CA 1
ATOM 867 C C . LEU A 1 105 ? -6.397 -10.527 11.187 1.00 86.06 105 LEU A C 1
ATOM 869 O O . LEU A 1 105 ? -6.075 -10.000 10.125 1.00 86.06 105 LEU A O 1
ATOM 873 N N . LYS A 1 106 ? -7.512 -11.261 11.304 1.00 89.81 106 LYS A N 1
ATOM 874 C CA . LYS A 1 106 ? -8.429 -11.536 10.186 1.00 89.81 106 LYS A CA 1
ATOM 875 C C . 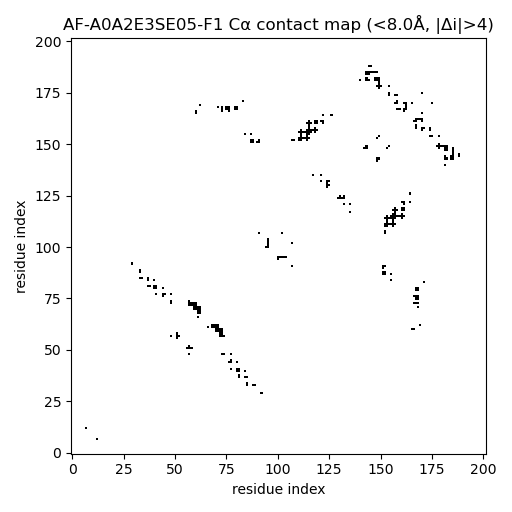LYS A 1 106 ? -8.961 -10.245 9.566 1.00 89.81 106 LYS A C 1
ATOM 877 O O . LYS A 1 106 ? -8.996 -10.110 8.347 1.00 89.81 106 LYS A O 1
ATOM 882 N N . THR A 1 107 ? -9.348 -9.273 10.391 1.00 91.88 107 THR A N 1
ATOM 883 C CA . THR A 1 107 ? -9.805 -7.963 9.909 1.00 91.88 107 THR A CA 1
ATOM 884 C C . THR A 1 107 ? -8.690 -7.217 9.179 1.00 91.88 107 THR A C 1
ATOM 886 O O . THR A 1 107 ? -8.949 -6.594 8.154 1.00 91.88 107 THR A O 1
ATOM 889 N N . SER A 1 108 ? -7.455 -7.283 9.676 1.00 92.56 108 SER A N 1
ATOM 890 C CA . SER A 1 108 ? -6.296 -6.677 9.013 1.00 92.56 108 SER A CA 1
ATOM 891 C C . SER A 1 108 ? -6.019 -7.290 7.637 1.00 92.56 108 SER A C 1
ATOM 893 O O . SER A 1 108 ? -5.804 -6.547 6.682 1.00 92.56 108 SER A O 1
ATOM 895 N N . VAL A 1 109 ? -6.126 -8.613 7.501 1.00 94.75 109 VAL A N 1
ATOM 896 C CA . VAL A 1 109 ? -5.981 -9.309 6.211 1.00 94.75 109 VAL A CA 1
ATOM 897 C C . VAL A 1 109 ? -7.036 -8.846 5.200 1.00 94.75 109 VAL A C 1
ATOM 899 O O . VAL A 1 109 ? -6.696 -8.515 4.069 1.00 94.75 109 VAL A O 1
ATOM 902 N N . TRP A 1 110 ? -8.303 -8.724 5.604 1.00 96.12 110 TRP A N 1
ATOM 903 C CA . TRP A 1 110 ? -9.355 -8.231 4.704 1.00 96.12 110 TRP A CA 1
ATOM 904 C C . TRP A 1 110 ? -9.135 -6.791 4.237 1.00 96.12 110 TRP A C 1
ATOM 906 O O . TRP A 1 110 ? -9.413 -6.469 3.086 1.00 96.12 110 TRP A O 1
ATOM 916 N N . ARG A 1 111 ? -8.602 -5.921 5.100 1.00 96.56 111 ARG A N 1
ATOM 917 C CA . ARG A 1 111 ? -8.253 -4.546 4.709 1.00 96.56 111 ARG A CA 1
ATOM 918 C C . ARG A 1 111 ? -7.113 -4.518 3.698 1.00 96.56 111 ARG A C 1
ATOM 920 O O . ARG A 1 111 ? -7.169 -3.747 2.747 1.00 96.56 111 ARG A O 1
ATOM 927 N N . PHE A 1 112 ? -6.109 -5.372 3.886 1.00 97.88 112 PHE A N 1
ATOM 928 C CA . PHE A 1 112 ? -5.035 -5.534 2.912 1.00 97.88 112 PHE A CA 1
ATOM 929 C C . PHE A 1 112 ? -5.595 -5.906 1.538 1.00 97.88 112 PHE A C 1
ATOM 931 O O . PHE A 1 112 ? -5.344 -5.193 0.569 1.00 97.88 112 PHE A O 1
ATOM 938 N N . PHE A 1 113 ? -6.431 -6.947 1.470 1.00 98.06 113 PHE A N 1
ATOM 939 C CA . PHE A 1 113 ? -7.048 -7.362 0.211 1.00 98.06 113 PHE A CA 1
ATOM 940 C C . PHE A 1 113 ? -7.964 -6.296 -0.388 1.00 98.06 113 PHE A C 1
ATOM 942 O O . PHE A 1 113 ? -7.973 -6.136 -1.601 1.00 98.06 113 PHE A O 1
ATOM 949 N N . GLY A 1 114 ? -8.676 -5.522 0.436 1.00 97.12 114 GLY A N 1
ATOM 950 C CA . GLY A 1 114 ? -9.462 -4.387 -0.046 1.00 97.12 114 GLY A CA 1
ATOM 951 C C . GLY A 1 114 ? -8.600 -3.350 -0.772 1.00 97.12 114 GLY A C 1
ATOM 952 O O . GLY A 1 114 ? -8.909 -2.979 -1.898 1.00 97.12 114 GLY A O 1
ATOM 953 N N . GLY A 1 115 ? -7.490 -2.917 -0.162 1.00 97.69 115 GLY A N 1
ATOM 954 C CA . GLY A 1 115 ? -6.574 -1.952 -0.785 1.00 97.69 115 GLY A CA 1
ATOM 955 C C . GLY A 1 115 ? -5.878 -2.516 -2.026 1.00 97.69 115 GLY A C 1
ATOM 956 O O . GLY A 1 115 ? -5.756 -1.827 -3.035 1.00 97.69 115 GLY A O 1
ATOM 957 N N . PHE A 1 116 ? -5.480 -3.788 -1.962 1.00 98.31 116 PHE A N 1
ATOM 958 C CA . PHE A 1 116 ? -4.847 -4.505 -3.065 1.00 98.31 116 PHE A CA 1
ATOM 959 C C . PHE A 1 116 ? -5.773 -4.636 -4.276 1.00 98.31 116 PHE A C 1
ATOM 961 O O . PHE A 1 116 ? -5.365 -4.324 -5.390 1.00 98.31 116 PHE A O 1
ATOM 968 N N . LEU A 1 117 ? -7.034 -5.024 -4.062 1.00 98.06 117 LEU A N 1
ATOM 969 C CA . LEU A 1 117 ? -8.012 -5.191 -5.135 1.00 98.06 117 LEU A CA 1
ATOM 970 C C . LEU A 1 117 ? -8.255 -3.882 -5.890 1.00 98.06 117 LEU A C 1
ATOM 972 O O . LEU A 1 117 ? -8.243 -3.881 -7.119 1.00 98.06 117 LEU A O 1
ATOM 976 N N . PHE A 1 118 ? -8.429 -2.765 -5.176 1.00 97.25 118 PHE A N 1
ATOM 977 C CA . PHE A 1 118 ? -8.590 -1.458 -5.817 1.00 97.25 118 PHE A CA 1
ATOM 978 C C . PHE A 1 118 ? -7.356 -1.068 -6.634 1.00 97.25 118 PHE A C 1
ATOM 980 O O . PHE A 1 118 ? -7.497 -0.662 -7.784 1.00 97.25 118 PHE A O 1
ATOM 987 N N . ALA A 1 119 ? -6.153 -1.241 -6.082 1.00 97.69 119 ALA A N 1
ATOM 988 C CA . ALA A 1 119 ? -4.917 -0.903 -6.783 1.00 97.69 119 ALA A CA 1
ATOM 989 C C . ALA A 1 119 ? -4.666 -1.767 -8.027 1.00 97.69 119 ALA A C 1
ATOM 991 O O . ALA A 1 119 ? -4.260 -1.237 -9.062 1.00 97.69 119 ALA A O 1
ATOM 992 N N . VAL A 1 120 ? -4.946 -3.073 -7.960 1.00 97.69 120 VAL A N 1
ATOM 993 C CA . VAL A 1 120 ? -4.859 -3.973 -9.120 1.00 97.69 120 VAL A CA 1
ATOM 994 C C . VAL A 1 120 ? -5.903 -3.603 -10.172 1.00 97.69 120 VAL A C 1
ATOM 996 O O . VAL A 1 120 ? -5.573 -3.527 -11.349 1.00 97.69 120 VAL A O 1
ATOM 999 N N . THR A 1 121 ? -7.139 -3.311 -9.763 1.00 97.50 121 THR A N 1
ATOM 1000 C CA . THR A 1 121 ? -8.202 -2.898 -10.696 1.00 97.50 121 THR A CA 1
ATOM 1001 C C . THR A 1 121 ? -7.816 -1.613 -11.427 1.00 97.50 121 THR A C 1
ATOM 1003 O O . THR A 1 121 ? -7.869 -1.568 -12.652 1.00 97.50 121 THR A O 1
ATOM 1006 N N . ILE A 1 122 ? -7.347 -0.596 -10.695 1.00 96.25 122 ILE A N 1
ATOM 1007 C CA . ILE A 1 122 ? -6.867 0.665 -11.279 1.00 96.25 122 ILE A CA 1
ATOM 1008 C C . ILE A 1 122 ? -5.687 0.413 -12.218 1.00 96.25 122 ILE A C 1
ATOM 1010 O O . ILE A 1 122 ? -5.663 0.958 -13.314 1.00 96.25 122 ILE A O 1
ATOM 1014 N N . SER A 1 123 ? -4.738 -0.434 -11.817 1.00 95.88 123 SER A N 1
ATOM 1015 C CA . SER A 1 123 ? -3.593 -0.811 -12.650 1.00 95.88 123 SER A CA 1
ATOM 1016 C C . SER A 1 123 ? -4.019 -1.446 -13.973 1.00 95.88 123 SER A C 1
ATOM 1018 O O . SER A 1 123 ? -3.528 -1.052 -15.026 1.00 95.88 123 SER A O 1
ATOM 1020 N N . ILE A 1 124 ? -4.961 -2.394 -13.933 1.00 96.62 124 ILE A N 1
ATOM 1021 C CA . ILE A 1 124 ? -5.488 -3.055 -15.133 1.00 96.62 124 ILE A CA 1
ATOM 1022 C C . ILE A 1 124 ? -6.187 -2.035 -16.032 1.00 96.62 124 ILE A C 1
ATOM 1024 O O . ILE A 1 124 ? -5.892 -1.994 -17.225 1.00 96.62 124 ILE A O 1
ATOM 1028 N N . CYS A 1 125 ? -7.068 -1.198 -15.475 1.00 95.94 125 CYS A N 1
ATOM 1029 C CA . CYS A 1 125 ? -7.746 -0.151 -16.236 1.00 95.94 125 CYS A CA 1
ATOM 1030 C C . CYS A 1 125 ? -6.747 0.807 -16.890 1.00 95.94 125 CYS A C 1
ATOM 1032 O O . CYS A 1 125 ? -6.880 1.096 -18.074 1.00 95.94 125 CYS A O 1
ATOM 1034 N N . PHE A 1 126 ? -5.724 1.236 -16.149 1.00 92.88 126 PHE A N 1
ATOM 1035 C CA . PHE A 1 126 ? -4.696 2.147 -16.642 1.00 92.88 126 PHE A CA 1
ATOM 1036 C C . PHE A 1 126 ? -3.905 1.550 -17.811 1.00 92.88 126 PHE A C 1
ATOM 1038 O O . PHE A 1 126 ? -3.786 2.186 -18.853 1.00 92.88 126 PHE A O 1
ATOM 1045 N N . VAL A 1 127 ? -3.422 0.308 -17.681 1.00 93.38 127 VAL A N 1
ATOM 1046 C CA . VAL A 1 127 ? -2.652 -0.367 -18.744 1.00 93.38 127 VAL A CA 1
ATOM 1047 C C . VAL A 1 127 ? -3.484 -0.573 -20.013 1.00 93.38 127 VAL A C 1
ATOM 1049 O O . VAL A 1 127 ? -2.946 -0.505 -21.113 1.00 93.38 127 VAL A O 1
ATOM 1052 N N . HIS A 1 128 ? -4.793 -0.794 -19.876 1.00 95.00 128 HIS A N 1
ATOM 1053 C CA . HIS A 1 128 ? -5.701 -0.991 -21.010 1.00 95.00 128 HIS A CA 1
ATOM 1054 C C . HIS A 1 128 ? -6.329 0.313 -21.532 1.00 95.00 128 HIS A C 1
ATOM 1056 O O . HIS A 1 128 ? -7.175 0.252 -22.421 1.00 95.00 128 HIS A O 1
ATOM 1062 N N . GLY A 1 129 ? -5.965 1.480 -20.987 1.00 91.94 129 GLY A N 1
ATOM 1063 C CA . GLY A 1 129 ? -6.548 2.767 -21.386 1.00 91.94 129 GLY A CA 1
ATOM 1064 C C . GLY A 1 129 ? -8.050 2.887 -21.098 1.00 91.94 129 GLY A C 1
ATOM 1065 O O . GLY A 1 129 ? -8.754 3.625 -21.778 1.00 91.94 129 GLY A O 1
ATOM 1066 N N . ILE A 1 130 ? -8.565 2.141 -20.117 1.00 93.75 130 ILE A N 1
ATOM 1067 C CA . ILE A 1 130 ? -9.973 2.188 -19.717 1.00 93.75 130 ILE A CA 1
ATOM 1068 C C . ILE A 1 130 ? -10.189 3.431 -18.848 1.00 93.75 130 ILE A C 1
ATOM 1070 O O . ILE A 1 130 ? -9.731 3.483 -17.704 1.00 93.75 130 ILE A O 1
ATOM 1074 N N . GLU A 1 131 ? -10.956 4.393 -19.358 1.00 91.19 131 GLU A N 1
ATOM 1075 C CA . GLU A 1 131 ? -11.256 5.693 -18.729 1.00 91.19 131 GLU A CA 1
ATOM 1076 C C . GLU A 1 131 ? -12.264 5.597 -17.559 1.00 91.19 131 GLU A C 1
ATOM 1078 O O . GLU A 1 131 ? -13.216 6.366 -17.444 1.00 91.19 131 GLU A O 1
ATOM 1083 N N . VAL A 1 132 ? -12.085 4.610 -16.674 1.00 93.81 132 VAL A N 1
ATOM 1084 C CA . VAL A 1 132 ? -12.938 4.380 -15.490 1.00 93.81 132 VAL A CA 1
ATOM 1085 C C . VAL A 1 132 ? -12.185 4.616 -14.173 1.00 93.81 132 VAL A C 1
ATOM 1087 O O . VAL A 1 132 ? -12.787 4.665 -13.097 1.00 93.81 132 VAL A O 1
ATOM 1090 N N . THR A 1 133 ? -10.868 4.825 -14.236 1.00 90.69 133 THR A N 1
ATOM 1091 C CA . THR A 1 133 ? -10.006 5.050 -13.065 1.00 90.69 133 THR A CA 1
ATOM 1092 C C . THR A 1 133 ? -10.492 6.204 -12.193 1.00 90.69 133 THR A C 1
ATOM 1094 O O . THR A 1 133 ? -10.491 6.074 -10.970 1.00 90.69 133 THR A O 1
ATOM 1097 N N . ASP A 1 134 ? -10.991 7.281 -12.799 1.00 90.62 134 ASP A N 1
ATOM 1098 C CA . ASP A 1 134 ? -11.462 8.470 -12.082 1.00 90.62 134 ASP A CA 1
ATOM 1099 C C . ASP A 1 134 ? -12.722 8.184 -11.261 1.00 90.62 134 ASP A C 1
ATOM 1101 O O . ASP A 1 134 ? -12.825 8.606 -10.107 1.00 90.62 134 ASP A O 1
ATOM 1105 N N . TYR A 1 135 ? -13.648 7.383 -11.798 1.00 95.62 135 TYR A N 1
ATOM 1106 C CA . TYR A 1 135 ? -14.840 6.948 -11.067 1.00 95.62 135 TYR A CA 1
ATOM 1107 C C . TYR A 1 135 ? -14.484 6.010 -9.910 1.00 95.62 135 TYR A C 1
ATOM 1109 O O . TYR A 1 135 ? -15.051 6.129 -8.822 1.00 95.62 135 TYR A O 1
ATOM 1117 N N . ILE A 1 136 ? -13.518 5.104 -10.109 1.00 95.56 136 ILE A N 1
ATOM 1118 C CA . ILE A 1 136 ? -13.026 4.216 -9.044 1.00 95.56 136 ILE A CA 1
ATOM 1119 C C . ILE A 1 136 ? -12.384 5.046 -7.931 1.00 95.56 136 ILE A C 1
ATOM 1121 O O . ILE A 1 136 ? -12.688 4.841 -6.755 1.00 95.56 136 ILE A O 1
ATOM 1125 N N . MET A 1 137 ? -11.538 6.014 -8.287 1.00 94.62 137 MET A N 1
ATOM 1126 C CA . MET A 1 137 ? -10.943 6.931 -7.321 1.00 94.62 137 MET A CA 1
ATOM 1127 C C . MET A 1 137 ? -12.027 7.717 -6.581 1.00 94.62 137 MET A C 1
ATOM 1129 O O . MET A 1 137 ? -12.044 7.699 -5.351 1.00 94.62 137 MET A O 1
ATOM 1133 N N . GLY A 1 138 ? -12.989 8.314 -7.289 1.00 96.44 138 GLY A N 1
ATOM 1134 C CA . GLY A 1 138 ? -14.126 9.018 -6.690 1.00 96.44 138 GLY A CA 1
ATOM 1135 C C . GLY A 1 138 ? -14.903 8.160 -5.685 1.00 96.44 138 GLY A C 1
ATOM 1136 O O . GLY A 1 138 ? -15.200 8.612 -4.576 1.00 96.44 138 GLY A O 1
ATOM 1137 N N . LEU A 1 139 ? -15.147 6.887 -6.008 1.00 96.62 139 L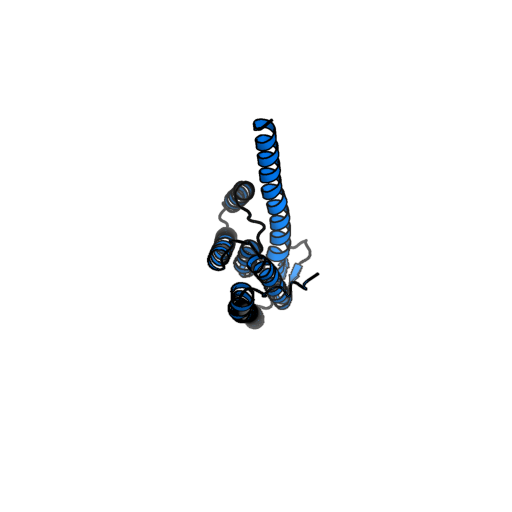EU A N 1
ATOM 1138 C CA . LEU A 1 139 ? -15.767 5.931 -5.090 1.00 96.62 139 LEU A CA 1
ATOM 1139 C C . LEU A 1 139 ? -14.926 5.724 -3.819 1.00 96.62 139 LEU A C 1
ATOM 1141 O O . LEU A 1 139 ? -15.473 5.753 -2.716 1.00 96.62 139 LEU A O 1
ATOM 1145 N N . ILE A 1 140 ? -13.606 5.554 -3.941 1.00 96.81 140 ILE A N 1
ATOM 1146 C CA . ILE A 1 140 ? -12.699 5.408 -2.788 1.00 96.81 140 ILE A CA 1
ATOM 1147 C C . ILE A 1 140 ? -12.760 6.657 -1.892 1.00 96.81 140 ILE A C 1
ATOM 1149 O O . ILE A 1 140 ? -12.831 6.527 -0.665 1.00 96.81 140 ILE A O 1
ATOM 1153 N N . PHE A 1 141 ? -12.798 7.857 -2.481 1.00 96.81 141 PHE A N 1
ATOM 1154 C CA . PHE A 1 141 ? -12.954 9.116 -1.745 1.00 96.81 141 PHE A CA 1
ATOM 1155 C C . PHE A 1 141 ? -14.262 9.152 -0.943 1.00 96.81 141 PHE A C 1
ATOM 1157 O O . PHE A 1 141 ? -14.237 9.492 0.240 1.00 96.81 141 PHE A O 1
ATOM 1164 N N . ILE A 1 142 ? -15.386 8.736 -1.533 1.00 97.12 142 ILE A N 1
ATOM 1165 C CA . ILE A 1 142 ? -16.679 8.649 -0.833 1.00 97.12 142 ILE A CA 1
ATOM 1166 C C . ILE A 1 142 ? -16.610 7.621 0.306 1.00 97.12 142 ILE A C 1
ATOM 1168 O O . ILE A 1 142 ? -17.018 7.902 1.437 1.00 97.12 142 ILE A O 1
ATOM 1172 N N . LEU A 1 143 ? -16.042 6.440 0.048 1.00 96.94 143 LEU A N 1
ATOM 1173 C CA . LEU A 1 143 ? -15.902 5.380 1.049 1.00 96.94 143 LEU A CA 1
ATOM 1174 C C . LEU A 1 143 ? -15.052 5.816 2.251 1.00 96.94 143 LEU A C 1
ATOM 1176 O O . LEU A 1 143 ? -15.323 5.375 3.370 1.00 96.94 143 LEU A O 1
ATOM 1180 N N . ALA A 1 144 ? -14.075 6.709 2.067 1.00 97.12 144 ALA A N 1
ATOM 1181 C CA . ALA A 1 144 ? -13.213 7.209 3.140 1.00 97.12 144 ALA A CA 1
ATOM 1182 C C . ALA A 1 144 ? -13.960 8.002 4.232 1.00 97.12 144 ALA A C 1
ATOM 1184 O O . ALA A 1 144 ? -13.493 8.065 5.372 1.00 97.12 144 ALA A O 1
ATOM 1185 N N . PHE A 1 145 ? -15.138 8.562 3.937 1.00 96.75 145 PHE A N 1
ATOM 1186 C CA . PHE A 1 145 ? -15.981 9.216 4.947 1.00 96.75 145 PHE A CA 1
ATOM 1187 C C . PHE A 1 145 ? -16.608 8.207 5.926 1.00 96.75 145 PHE A C 1
ATOM 1189 O O . PHE A 1 145 ? -16.877 8.544 7.085 1.00 96.75 145 PHE A O 1
ATOM 1196 N N . ILE A 1 146 ? -16.816 6.963 5.479 1.00 96.00 146 ILE A N 1
ATOM 1197 C CA . ILE A 1 146 ? -17.541 5.909 6.206 1.00 96.00 146 ILE A CA 1
ATOM 1198 C C . ILE A 1 146 ? -16.573 4.884 6.809 1.00 96.00 146 ILE A C 1
ATOM 1200 O O . ILE A 1 146 ? -16.727 4.483 7.971 1.00 96.00 146 ILE A O 1
ATOM 1204 N N . PHE A 1 147 ? -15.560 4.481 6.041 1.00 95.62 147 PHE A N 1
ATOM 1205 C CA . PHE A 1 147 ? -14.580 3.456 6.382 1.00 95.62 147 PHE A CA 1
ATOM 1206 C C . PHE A 1 147 ? -13.201 4.070 6.676 1.00 95.62 147 PHE A C 1
ATOM 1208 O O . PHE A 1 147 ? -12.789 5.016 6.011 1.00 95.62 147 PHE A O 1
ATOM 1215 N N . PRO A 1 148 ? -12.430 3.528 7.640 1.00 95.38 148 PRO A N 1
ATOM 1216 C CA . PRO A 1 148 ? -11.105 4.046 7.978 1.00 95.38 148 PRO A CA 1
ATOM 1217 C C . PRO A 1 148 ? -10.048 3.578 6.960 1.00 95.38 148 PRO A C 1
ATOM 1219 O O . PRO A 1 148 ? -9.190 2.753 7.285 1.00 95.38 148 PRO A O 1
ATOM 1222 N N . LEU A 1 149 ? -10.120 4.081 5.724 1.00 97.19 149 LEU A N 1
ATOM 1223 C CA . LEU A 1 149 ? -9.246 3.679 4.610 1.00 97.19 149 LEU A CA 1
ATOM 1224 C C . LEU A 1 149 ? -7.777 4.096 4.796 1.00 97.19 149 LEU A C 1
ATOM 1226 O O . LEU A 1 149 ? -6.890 3.514 4.188 1.00 97.19 149 LEU A O 1
ATOM 1230 N N . TYR A 1 150 ? -7.490 5.017 5.718 1.00 97.00 150 TYR A N 1
ATOM 1231 C CA . TYR A 1 150 ? -6.130 5.438 6.083 1.00 97.00 150 TYR A CA 1
ATOM 1232 C C . TYR A 1 150 ? -5.298 4.378 6.825 1.00 97.00 150 TYR A C 1
ATOM 1234 O O . TYR A 1 150 ? -4.154 4.626 7.218 1.00 97.00 150 TYR A O 1
ATOM 1242 N N . LYS A 1 151 ? -5.880 3.214 7.129 1.00 96.62 151 LYS A N 1
ATOM 1243 C CA . LYS A 1 151 ? -5.179 2.167 7.871 1.00 96.62 151 LYS A CA 1
ATOM 1244 C C . LYS A 1 151 ? -4.050 1.555 7.045 1.00 96.62 151 LYS A C 1
ATOM 1246 O O . LYS A 1 151 ? -4.188 1.319 5.851 1.00 96.62 151 LYS A O 1
ATOM 1251 N N . SER A 1 152 ? -2.950 1.245 7.729 1.00 97.62 152 SER A N 1
ATOM 1252 C CA . SER A 1 152 ? -1.714 0.743 7.120 1.00 97.62 152 SER A CA 1
ATOM 1253 C C . SER A 1 152 ? -1.898 -0.525 6.282 1.00 97.62 152 SER A C 1
ATOM 1255 O O . SER A 1 152 ? -1.149 -0.713 5.336 1.00 97.62 152 SER A O 1
ATOM 1257 N N . GLU A 1 153 ? -2.883 -1.376 6.582 1.00 97.44 153 GLU A N 1
ATOM 1258 C CA . GLU A 1 153 ? -3.193 -2.559 5.771 1.00 97.44 153 GLU A CA 1
ATOM 1259 C C . GLU A 1 153 ? -3.682 -2.188 4.369 1.00 97.44 153 GLU A C 1
ATOM 1261 O O . GLU A 1 153 ? -3.188 -2.755 3.400 1.00 97.44 153 GLU A O 1
ATOM 1266 N N . TYR A 1 154 ? -4.602 -1.219 4.257 1.00 98.25 154 TYR A N 1
ATOM 1267 C CA . TYR A 1 154 ? -5.090 -0.735 2.962 1.00 98.25 154 TYR A CA 1
ATOM 1268 C C . TYR A 1 154 ? -3.952 -0.114 2.160 1.00 98.25 154 TYR A C 1
ATOM 1270 O O . TYR A 1 154 ? -3.802 -0.416 0.983 1.00 98.25 154 TYR A O 1
ATOM 1278 N N . LEU A 1 155 ? -3.122 0.704 2.817 1.00 98.31 155 LEU A N 1
ATOM 1279 C CA . LEU A 1 155 ? -1.968 1.335 2.182 1.00 98.31 155 LEU A CA 1
ATOM 1280 C C . LEU A 1 155 ? -0.936 0.304 1.708 1.00 98.31 155 LEU A C 1
ATOM 1282 O O . LEU A 1 155 ? -0.399 0.439 0.616 1.00 98.31 155 LEU A O 1
ATOM 1286 N N . LEU A 1 156 ? -0.684 -0.749 2.491 1.00 98.25 156 LEU A N 1
ATOM 1287 C CA . LEU A 1 156 ? 0.213 -1.827 2.079 1.00 98.25 156 LEU A CA 1
ATOM 1288 C C . LEU A 1 156 ? -0.341 -2.573 0.859 1.00 98.25 156 LEU A C 1
ATOM 1290 O O . LEU A 1 156 ? 0.399 -2.812 -0.090 1.00 98.25 156 LEU A O 1
ATOM 1294 N N . GLY A 1 157 ? -1.636 -2.906 0.874 1.00 98.12 157 GLY A N 1
ATOM 1295 C CA . GLY A 1 157 ? -2.312 -3.526 -0.267 1.00 98.12 157 GLY A CA 1
ATOM 1296 C C . GLY A 1 157 ? -2.248 -2.649 -1.512 1.00 98.12 157 GLY A C 1
ATOM 1297 O O . GLY A 1 157 ? -1.867 -3.128 -2.574 1.00 98.12 157 GLY A O 1
ATOM 1298 N N . TRP A 1 158 ? -2.533 -1.355 -1.357 1.00 98.25 158 TRP A N 1
ATOM 1299 C CA . TRP A 1 158 ? -2.444 -0.363 -2.424 1.00 98.25 158 TRP A CA 1
ATOM 1300 C C . TRP A 1 158 ? -1.054 -0.331 -3.058 1.00 98.25 158 TRP A C 1
ATOM 1302 O O . TRP A 1 158 ? -0.916 -0.480 -4.269 1.00 98.25 158 TRP A O 1
ATOM 1312 N N . VAL A 1 159 ? -0.014 -0.177 -2.233 1.00 98.00 159 VAL A N 1
ATOM 1313 C CA . VAL A 1 159 ? 1.363 -0.085 -2.718 1.00 98.00 159 VAL A CA 1
ATOM 1314 C C . VAL A 1 159 ? 1.766 -1.367 -3.435 1.00 98.00 159 VAL A C 1
ATOM 1316 O O . VAL A 1 159 ? 2.245 -1.283 -4.561 1.00 98.00 159 VAL A O 1
ATOM 1319 N N . LEU A 1 160 ? 1.544 -2.546 -2.845 1.00 97.69 160 LEU A N 1
ATOM 1320 C CA . LEU A 1 160 ? 1.928 -3.807 -3.488 1.00 97.69 160 LEU A CA 1
ATOM 1321 C C . LEU A 1 160 ? 1.156 -4.061 -4.788 1.00 97.69 160 LEU A C 1
ATOM 1323 O O . LEU A 1 160 ? 1.756 -4.515 -5.756 1.00 97.69 160 LEU A O 1
ATOM 1327 N N . GLY A 1 161 ? -0.139 -3.735 -4.833 1.00 97.19 161 GLY A N 1
ATOM 1328 C CA . GLY A 1 161 ? -0.965 -3.923 -6.028 1.00 97.19 161 GLY A CA 1
ATOM 1329 C C . GLY A 1 161 ? -0.595 -2.991 -7.183 1.00 97.19 161 GLY A C 1
ATOM 1330 O O . GLY A 1 161 ? -0.690 -3.386 -8.338 1.00 97.19 161 GLY A O 1
ATOM 1331 N N . ALA A 1 162 ? -0.145 -1.772 -6.880 1.00 96.31 162 ALA A N 1
ATOM 1332 C CA . ALA A 1 162 ? 0.194 -0.758 -7.878 1.00 96.31 162 ALA A CA 1
ATOM 1333 C C . ALA A 1 162 ? 1.684 -0.747 -8.281 1.00 96.31 162 ALA A C 1
ATOM 1335 O O . ALA A 1 162 ? 2.033 -0.176 -9.313 1.00 96.31 162 ALA A O 1
ATOM 1336 N N . SER A 1 163 ? 2.571 -1.361 -7.487 1.00 94.94 163 SER A N 1
ATOM 1337 C CA . SER A 1 163 ? 4.031 -1.268 -7.684 1.00 94.94 163 SER A CA 1
ATOM 1338 C C . SER A 1 163 ? 4.521 -1.872 -8.998 1.00 94.94 163 SER A C 1
ATOM 1340 O O . SER A 1 163 ? 5.529 -1.409 -9.516 1.00 94.94 163 SER A O 1
ATOM 1342 N N . TYR A 1 164 ? 3.832 -2.884 -9.532 1.00 90.38 164 TYR A N 1
ATOM 1343 C CA . TYR A 1 164 ? 4.197 -3.493 -10.815 1.00 90.38 164 TYR A CA 1
ATOM 1344 C C . TYR A 1 164 ? 3.993 -2.520 -11.987 1.00 90.38 164 TYR A C 1
ATOM 1346 O O . TYR A 1 164 ? 4.841 -2.408 -12.862 1.00 90.38 164 TYR A O 1
ATOM 1354 N N . THR A 1 165 ? 2.890 -1.771 -11.971 1.00 91.88 165 THR A N 1
ATOM 1355 C CA . THR A 1 165 ? 2.497 -0.876 -13.070 1.00 91.88 165 THR A CA 1
ATOM 1356 C C . THR A 1 165 ? 3.210 0.471 -13.012 1.00 91.88 165 THR A C 1
ATOM 1358 O O . THR A 1 165 ? 3.647 0.999 -14.030 1.00 91.88 165 THR A O 1
ATOM 1361 N N . PHE A 1 166 ? 3.313 1.051 -11.815 1.00 91.12 166 PHE A N 1
ATOM 1362 C CA . PHE A 1 166 ? 3.752 2.438 -11.631 1.00 91.12 166 PHE A CA 1
ATOM 1363 C C . PHE A 1 166 ? 5.146 2.560 -10.994 1.00 91.12 166 PHE A C 1
ATOM 1365 O O . PHE A 1 166 ? 5.590 3.668 -10.690 1.00 91.12 166 PHE A O 1
ATOM 1372 N N . GLY A 1 167 ? 5.818 1.434 -10.738 1.00 92.25 167 GLY A N 1
ATOM 1373 C CA . GLY A 1 167 ? 6.999 1.374 -9.879 1.00 92.25 167 GLY A CA 1
ATOM 1374 C C . GLY A 1 167 ? 6.636 1.615 -8.414 1.00 92.25 167 GLY A C 1
ATOM 1375 O O . GLY A 1 167 ? 5.589 2.167 -8.103 1.00 92.25 167 GLY A O 1
ATOM 1376 N N . ALA A 1 168 ? 7.476 1.212 -7.462 1.00 94.81 168 ALA A N 1
ATOM 1377 C CA . ALA A 1 168 ? 7.082 1.266 -6.047 1.00 94.81 168 ALA A CA 1
ATOM 1378 C C . ALA A 1 168 ? 6.998 2.691 -5.464 1.00 94.81 168 ALA A C 1
ATOM 1380 O O . ALA A 1 168 ? 6.211 2.948 -4.553 1.00 94.81 168 ALA A O 1
ATOM 1381 N N . ILE A 1 169 ? 7.802 3.633 -5.967 1.00 95.25 169 ILE A N 1
ATOM 1382 C CA . ILE A 1 169 ? 7.920 4.973 -5.371 1.00 95.25 169 ILE A CA 1
ATOM 1383 C C . ILE A 1 169 ? 6.639 5.797 -5.554 1.00 95.25 169 ILE A C 1
ATOM 1385 O O . ILE A 1 169 ? 6.191 6.438 -4.600 1.00 95.25 169 ILE A O 1
ATOM 1389 N N . ILE A 1 170 ? 6.012 5.741 -6.734 1.00 93.19 170 ILE A N 1
ATOM 1390 C CA . ILE A 1 170 ? 4.801 6.520 -7.035 1.00 93.19 170 ILE A CA 1
ATOM 1391 C C . ILE A 1 170 ? 3.629 6.111 -6.115 1.00 93.19 170 ILE A C 1
ATOM 1393 O O . ILE A 1 170 ? 3.096 6.980 -5.421 1.00 93.19 170 ILE A O 1
ATOM 1397 N N . PRO A 1 171 ? 3.255 4.820 -5.991 1.00 95.56 171 PRO A N 1
ATOM 1398 C CA . PRO A 1 171 ? 2.228 4.366 -5.062 1.00 95.56 171 PRO A CA 1
ATOM 1399 C C . PRO A 1 171 ? 2.562 4.631 -3.596 1.00 95.56 171 PRO A C 1
ATOM 1401 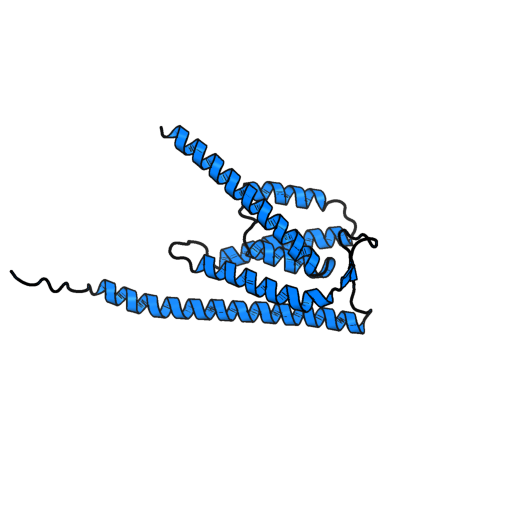O O . PRO A 1 171 ? 1.640 4.892 -2.825 1.00 95.56 171 PRO A O 1
ATOM 1404 N N . ILE A 1 172 ? 3.838 4.575 -3.189 1.00 97.50 172 ILE A N 1
ATOM 1405 C CA . ILE A 1 172 ? 4.244 4.909 -1.814 1.00 97.50 172 ILE A CA 1
ATOM 1406 C C . ILE A 1 172 ? 3.934 6.376 -1.518 1.00 97.50 172 ILE A C 1
ATOM 1408 O O . ILE A 1 172 ? 3.275 6.667 -0.517 1.00 97.50 172 ILE A O 1
ATOM 1412 N N . LEU A 1 173 ? 4.383 7.294 -2.377 1.00 95.50 173 LEU A N 1
ATOM 1413 C CA . LEU A 1 173 ? 4.179 8.731 -2.191 1.00 95.50 173 LEU A CA 1
ATOM 1414 C C . LEU A 1 173 ? 2.695 9.088 -2.275 1.00 95.50 173 LEU A C 1
ATOM 1416 O O . LEU A 1 173 ? 2.127 9.619 -1.318 1.00 95.50 173 LEU A O 1
ATOM 1420 N N . PHE A 1 174 ? 2.049 8.732 -3.385 1.00 94.25 174 PHE A N 1
ATOM 1421 C CA . PHE A 1 174 ? 0.649 9.058 -3.630 1.00 94.25 174 PHE A CA 1
ATOM 1422 C C . PHE A 1 174 ? -0.277 8.380 -2.614 1.00 94.25 174 PHE A C 1
ATOM 1424 O O . PHE A 1 174 ? -1.125 9.030 -2.005 1.00 94.25 174 PHE A O 1
ATOM 1431 N N . GLY A 1 175 ? -0.057 7.093 -2.333 1.00 97.12 175 GLY A N 1
ATOM 1432 C CA . GLY A 1 175 ? -0.818 6.353 -1.330 1.00 97.12 175 GLY A CA 1
ATOM 1433 C C . GLY A 1 175 ? -0.661 6.928 0.080 1.00 97.12 175 GLY A C 1
ATOM 1434 O O . GLY A 1 175 ? -1.634 6.972 0.830 1.00 97.12 175 GLY A O 1
ATOM 1435 N N . SER A 1 176 ? 0.525 7.420 0.453 1.00 97.88 176 SER A N 1
ATOM 1436 C CA . SER A 1 176 ? 0.737 8.056 1.764 1.00 97.88 176 SER A CA 1
ATOM 1437 C C . SER A 1 176 ? -0.024 9.376 1.898 1.00 97.88 176 SER A C 1
ATOM 1439 O O . SER A 1 176 ? -0.615 9.635 2.949 1.00 97.88 176 SER A O 1
ATOM 1441 N N . ILE A 1 177 ? -0.063 10.183 0.832 1.00 97.81 177 ILE A N 1
ATOM 1442 C CA . ILE A 1 177 ? -0.862 11.416 0.775 1.00 97.81 177 ILE A CA 1
ATOM 1443 C C . ILE A 1 177 ? -2.353 11.081 0.898 1.00 97.81 177 ILE A C 1
ATOM 1445 O O . ILE A 1 177 ? -3.047 11.649 1.744 1.00 97.81 177 ILE A O 1
ATOM 1449 N N . LEU A 1 178 ? -2.840 10.105 0.125 1.00 97.31 178 LEU A N 1
ATOM 1450 C CA . LEU A 1 178 ? -4.227 9.642 0.212 1.00 97.31 178 LEU A CA 1
ATOM 1451 C C . LEU A 1 178 ? -4.573 9.113 1.603 1.00 97.31 178 LEU A C 1
ATOM 1453 O O . LEU A 1 178 ? -5.627 9.439 2.140 1.00 97.31 178 LEU A O 1
ATOM 1457 N N . ALA A 1 179 ? -3.683 8.344 2.233 1.00 97.94 179 ALA A N 1
ATOM 1458 C CA . ALA A 1 179 ? -3.902 7.851 3.586 1.00 97.94 179 ALA A CA 1
ATOM 1459 C C . ALA A 1 179 ? -4.061 9.005 4.590 1.00 97.94 179 ALA A C 1
ATOM 1461 O O . ALA A 1 179 ? -4.924 8.938 5.466 1.00 97.94 179 ALA A O 1
ATOM 1462 N N . LEU A 1 180 ? -3.287 10.086 4.456 1.00 98.00 180 LEU A N 1
ATOM 1463 C CA . LEU A 1 180 ? -3.458 11.278 5.286 1.00 98.00 180 LEU A CA 1
ATOM 1464 C C . LEU A 1 180 ? -4.813 11.961 5.033 1.00 98.00 180 LEU A C 1
ATOM 1466 O O . LEU A 1 180 ? -5.517 12.293 5.987 1.00 98.00 180 LEU A O 1
ATOM 1470 N N . LEU A 1 181 ? -5.222 12.110 3.773 1.00 98.12 181 LEU A N 1
ATOM 1471 C CA . LEU A 1 181 ? -6.532 12.672 3.422 1.00 98.12 181 LEU A CA 1
ATOM 1472 C C . LEU A 1 181 ? -7.685 11.822 3.973 1.00 98.12 181 LEU A C 1
ATOM 1474 O O . LEU A 1 181 ? -8.597 12.341 4.615 1.00 98.12 181 LEU A O 1
ATOM 1478 N N . PHE A 1 182 ? -7.618 10.501 3.822 1.00 98.25 182 PHE A N 1
ATOM 1479 C CA . PHE A 1 182 ? -8.629 9.584 4.351 1.00 98.25 182 PHE A CA 1
ATOM 1480 C C . PHE A 1 182 ? -8.677 9.590 5.880 1.00 98.25 182 PHE A C 1
ATOM 1482 O O . PHE A 1 182 ? -9.736 9.360 6.466 1.00 98.25 182 PHE A O 1
ATOM 1489 N N . PHE A 1 183 ? -7.556 9.873 6.550 1.00 97.88 183 PHE A N 1
ATOM 1490 C CA . PHE A 1 183 ? -7.541 10.082 7.994 1.00 97.88 183 PHE A CA 1
ATOM 1491 C C . PHE A 1 183 ? -8.358 11.319 8.365 1.00 97.88 183 PHE A C 1
ATOM 1493 O O . PHE A 1 183 ? -9.183 11.241 9.279 1.00 97.88 183 PHE A O 1
ATOM 1500 N N . ILE A 1 184 ? -8.175 12.421 7.633 1.00 98.00 184 ILE A N 1
ATOM 1501 C CA . ILE A 1 184 ? -8.923 13.666 7.830 1.00 98.00 184 ILE A CA 1
ATOM 1502 C C . ILE A 1 184 ? -10.417 13.433 7.587 1.00 98.00 184 ILE A C 1
ATOM 1504 O O . ILE A 1 184 ? -11.215 13.750 8.468 1.00 98.00 184 ILE A O 1
ATOM 1508 N N . PHE A 1 185 ? -10.808 12.813 6.468 1.00 97.62 185 PHE A N 1
ATOM 1509 C CA . PHE A 1 185 ? -12.219 12.536 6.170 1.00 97.62 185 PHE A CA 1
ATOM 1510 C C . PHE A 1 185 ? -12.874 11.678 7.247 1.00 97.62 185 PHE A C 1
ATOM 1512 O O . PHE A 1 185 ? -13.884 12.072 7.830 1.00 97.62 185 PHE A O 1
ATOM 1519 N N . TYR A 1 186 ? -12.265 10.543 7.586 1.00 97.50 186 TYR A N 1
ATOM 1520 C CA . TYR A 1 186 ? -12.842 9.629 8.562 1.00 97.50 186 TYR A CA 1
ATOM 1521 C C . TYR A 1 186 ? -12.907 10.232 9.971 1.00 97.50 186 TYR A C 1
ATOM 1523 O O . TYR A 1 186 ? -13.880 10.039 10.700 1.00 97.50 186 TYR A O 1
ATOM 1531 N N . LYS A 1 187 ? -11.865 10.941 10.419 1.00 96.38 187 LYS A N 1
ATOM 1532 C CA . LYS A 1 187 ? -11.878 11.559 11.753 1.00 96.38 187 LYS A CA 1
ATOM 1533 C C . LYS A 1 187 ? -12.813 12.759 11.809 1.00 96.38 187 LYS A C 1
ATOM 1535 O O . LYS A 1 187 ? -13.514 12.900 12.811 1.00 96.38 187 LYS A O 1
ATOM 1540 N N . GLY A 1 188 ? -12.872 13.552 10.742 1.00 95.38 188 GLY A N 1
ATOM 1541 C CA . GLY A 1 188 ? -13.796 14.670 10.593 1.00 95.38 188 GLY A CA 1
ATOM 1542 C C . GLY A 1 188 ? -15.249 14.221 10.724 1.00 95.38 188 GLY A C 1
ATOM 1543 O O . GLY A 1 188 ? -15.967 14.730 11.583 1.00 95.38 188 GLY A O 1
ATOM 1544 N N . THR A 1 189 ? -15.670 13.190 9.982 1.00 94.12 189 THR A N 1
ATOM 1545 C CA . THR A 1 189 ? -17.051 12.677 10.071 1.00 94.12 189 THR A CA 1
ATOM 1546 C C . THR A 1 189 ? -17.399 12.183 11.467 1.00 94.12 189 THR A C 1
ATOM 1548 O O . THR A 1 189 ? -18.472 12.486 11.992 1.00 94.12 189 THR A O 1
ATOM 1551 N N . ARG A 1 190 ? -16.489 11.458 12.125 1.00 93.44 190 ARG A N 1
ATOM 1552 C CA . ARG A 1 190 ? -16.717 10.953 13.488 1.00 93.44 190 ARG A CA 1
ATOM 1553 C C . ARG A 1 190 ? -16.767 12.072 14.525 1.00 93.44 190 ARG A C 1
ATOM 1555 O O . ARG A 1 190 ? -17.569 11.974 15.454 1.00 93.44 190 ARG A O 1
ATOM 1562 N N . ALA A 1 191 ? -15.954 13.116 14.374 1.00 93.19 191 ALA A N 1
ATOM 1563 C CA . ALA A 1 191 ? -16.002 14.293 15.235 1.00 93.19 191 ALA A CA 1
ATOM 1564 C C . ALA A 1 191 ? -17.349 15.015 15.099 1.00 93.19 191 ALA A C 1
ATOM 1566 O O . ALA A 1 191 ? -18.016 15.246 16.107 1.00 93.19 191 ALA A O 1
ATOM 1567 N N . ILE A 1 192 ? -17.799 15.255 13.865 1.00 92.69 192 ILE A N 1
ATOM 1568 C CA . ILE A 1 192 ? -19.090 15.884 13.562 1.00 92.69 192 ILE A CA 1
ATOM 1569 C C . ILE A 1 192 ? -20.245 15.084 14.182 1.00 92.69 192 ILE A C 1
ATOM 1571 O O . ILE A 1 192 ? -21.036 15.624 14.954 1.00 92.69 192 ILE A O 1
ATOM 1575 N N . VAL A 1 193 ? -20.303 13.771 13.936 1.00 92.06 193 VAL A N 1
ATOM 1576 C CA . VAL A 1 193 ? -21.348 12.899 14.504 1.00 92.06 193 VAL A CA 1
ATOM 1577 C C . VAL A 1 193 ? -21.339 12.927 16.035 1.00 92.06 193 VAL A C 1
ATOM 1579 O O . VAL A 1 193 ? -22.401 12.905 16.657 1.00 92.06 193 VAL A O 1
ATOM 1582 N N . LYS A 1 194 ? -20.161 12.982 16.668 1.00 91.44 194 LYS A N 1
ATOM 1583 C CA . LYS A 1 194 ? -20.047 13.059 18.130 1.00 91.44 194 LYS A CA 1
ATOM 1584 C C . LYS A 1 194 ? -20.604 14.378 18.672 1.00 91.44 194 LYS A C 1
ATOM 1586 O O . LYS A 1 194 ? -21.340 14.342 19.654 1.00 91.44 194 LYS A O 1
ATOM 1591 N N . VAL A 1 195 ? -20.304 15.506 18.027 1.00 91.81 195 VAL A N 1
ATOM 1592 C CA . VAL A 1 195 ? -20.833 16.829 18.405 1.00 91.81 195 VAL A CA 1
ATOM 1593 C C . VAL A 1 195 ? -22.360 16.853 18.306 1.00 91.81 195 VAL A C 1
ATOM 1595 O O . VAL A 1 195 ? -23.028 17.247 19.260 1.00 91.81 195 VAL A O 1
ATOM 1598 N N . PHE A 1 196 ? -22.928 16.348 17.207 1.00 90.12 196 PHE A N 1
ATOM 1599 C CA . PHE A 1 196 ? -24.383 16.277 17.043 1.00 90.12 196 PHE A CA 1
ATOM 1600 C C . PHE A 1 196 ? -25.064 15.362 18.065 1.00 90.12 196 PHE A C 1
ATOM 1602 O O . PHE A 1 196 ? -26.148 15.685 18.543 1.00 90.12 196 PHE A O 1
ATOM 1609 N N . LYS A 1 197 ? -24.435 14.240 18.440 1.00 86.62 197 LYS A N 1
ATOM 1610 C CA . LYS A 1 197 ? -24.963 13.368 19.498 1.00 86.62 197 LYS A CA 1
ATOM 1611 C C . LYS A 1 197 ? -24.945 14.043 20.865 1.00 86.62 197 LYS A C 1
ATOM 1613 O O . LYS A 1 197 ? -25.939 13.952 21.564 1.00 86.62 197 LYS A O 1
ATOM 1618 N N . LEU A 1 198 ? -23.859 14.732 21.223 1.00 77.69 198 LEU A N 1
ATOM 1619 C CA . LEU A 1 198 ? -23.751 15.441 22.504 1.00 77.69 198 LEU A CA 1
ATOM 1620 C C . LEU A 1 198 ? -24.811 16.539 22.638 1.00 77.69 198 LEU A C 1
ATOM 1622 O O . LEU A 1 198 ? -25.428 16.651 23.688 1.00 77.69 198 LEU A O 1
ATOM 1626 N N . LYS A 1 199 ? -25.078 17.284 21.559 1.00 71.06 199 LYS A N 1
ATOM 1627 C CA . LYS A 1 199 ? -26.119 18.322 21.541 1.00 71.06 199 LYS A CA 1
ATOM 1628 C C . LYS A 1 199 ? -27.541 17.767 21.703 1.00 71.06 199 LYS A C 1
ATOM 1630 O O . LYS A 1 199 ? -28.426 18.513 22.083 1.00 71.06 199 LYS A O 1
ATOM 1635 N N . LYS A 1 200 ? -27.776 16.486 21.396 1.00 68.44 200 LYS A N 1
ATOM 1636 C CA . LYS A 1 200 ? -29.097 15.844 21.518 1.00 68.44 200 LYS A CA 1
ATOM 1637 C C . LYS A 1 200 ? -29.373 15.290 22.926 1.00 68.44 200 LYS A C 1
ATOM 1639 O O . LYS A 1 200 ? -30.509 14.934 23.212 1.00 68.44 200 LYS A O 1
ATOM 1644 N N . THR A 1 201 ? -28.350 15.169 23.770 1.00 63.56 201 THR A N 1
ATOM 1645 C CA . THR A 1 201 ? -28.455 14.605 25.129 1.00 63.56 201 THR A CA 1
ATOM 1646 C C . THR A 1 201 ? -28.458 15.676 26.228 1.00 63.56 201 THR A C 1
ATOM 1648 O O . THR A 1 201 ? -28.530 15.322 27.402 1.00 63.56 201 THR A O 1
ATOM 1651 N N . VAL A 1 202 ? -28.332 16.952 25.850 1.00 53.22 202 VAL A N 1
ATOM 1652 C CA . VAL A 1 202 ? -28.454 18.145 26.707 1.00 53.22 202 VAL A CA 1
ATOM 1653 C C . VAL A 1 202 ? -29.809 18.774 26.429 1.00 53.22 202 VAL A C 1
ATOM 1655 O O . VAL A 1 202 ? -30.481 19.150 27.408 1.00 53.22 202 VAL A O 1
#

Mean predicted aligned error: 7.99 Å

Foldseek 3Di:
DDDPPDDPDPVNVVCCVVVVVVVVVLVVVLVVVLVVVLVVQLCVLVVVQVVCCPPPRFDWFAVVNDPVGDTHTLVVLSVVLSVLSSVLSVQVSVQVPPPPDPDDPVNLQVLLVVLLVLLLVLLVCVVVVNPCNVVSVVVVLVVLLVDLCLRSSSLNSNQVNNCVRRRNPNSNVVSNVVSVVSNCNNVVNVVVVVVVVVVVVD